Protein AF-A0A7C6F376-F1 (afdb_monomer_lite)

Foldseek 3Di:
DDAPDVQWDWDDDPNATAWIARQDQDDDPPDDPLLTAHGAIPQGAFPVGFRWADACDVVQNNDGAKDFWFQFKFDPNDTAGDSSNGQKYKHWDDWDDFDQDPFWTKTWTWIFIDRPPDGFKIKIWIWTWTDDDPQKIKIKIKIKIFTPAKMKGWHDPPPLQGFGTIKGFTDDFPDKWKQFPVGTDPAWDGWDFGQKMKIWGHRPNWTKIKMKGWDPPAPPPRTGWGDDSVGMIGRRVVGHDMDIHHGPDIHITIMMMMIGTD

Structure (mmCIF, N/CA/C/O backbone):
data_AF-A0A7C6F376-F1
#
_entry.id   AF-A0A7C6F376-F1
#
loop_
_atom_site.group_PDB
_atom_site.id
_atom_site.type_symbol
_atom_site.label_atom_id
_atom_site.label_alt_id
_atom_site.label_comp_id
_atom_site.label_asym_id
_atom_site.label_entity_id
_atom_site.label_seq_id
_atom_site.pdbx_PDB_ins_code
_atom_site.Cartn_x
_atom_site.Cartn_y
_atom_site.Cartn_z
_atom_site.occupancy
_atom_site.B_iso_or_equiv
_atom_site.auth_seq_id
_atom_site.auth_comp_id
_atom_site.auth_asym_id
_atom_site.auth_atom_id
_atom_site.pdbx_PDB_model_num
ATOM 1 N N . PHE A 1 1 ? -12.111 0.450 -16.618 1.00 95.94 1 PHE A N 1
ATOM 2 C CA . PHE A 1 1 ? -12.252 -0.470 -15.476 1.00 95.94 1 PHE A CA 1
ATOM 3 C C . PHE A 1 1 ? -13.146 -1.625 -15.871 1.00 95.94 1 PHE A C 1
ATOM 5 O O . PHE A 1 1 ? -14.094 -1.398 -16.615 1.00 95.94 1 PHE A O 1
ATOM 12 N N . ARG A 1 2 ? -12.851 -2.833 -15.401 1.00 95.56 2 ARG A N 1
ATOM 13 C CA . ARG A 1 2 ? -13.657 -4.033 -15.635 1.00 95.56 2 ARG A CA 1
ATOM 14 C C . ARG A 1 2 ? -13.599 -4.914 -14.395 1.00 95.56 2 ARG A C 1
ATOM 16 O O . ARG A 1 2 ? -12.515 -5.115 -13.863 1.00 95.56 2 ARG A O 1
ATOM 23 N N . GLU A 1 3 ? -14.729 -5.461 -13.966 1.00 96.31 3 GLU A N 1
ATOM 24 C CA . GLU A 1 3 ? -14.706 -6.536 -12.973 1.00 96.31 3 GLU A CA 1
ATOM 25 C C . GLU A 1 3 ? -14.292 -7.847 -13.653 1.00 96.31 3 GLU A C 1
ATOM 27 O O . GLU A 1 3 ? -14.889 -8.257 -14.653 1.00 96.31 3 GLU A O 1
ATOM 32 N N . THR A 1 4 ? -13.211 -8.456 -13.169 1.00 94.88 4 THR A N 1
ATOM 33 C CA . THR A 1 4 ? -12.627 -9.682 -13.746 1.00 94.88 4 THR A CA 1
ATOM 34 C C . THR A 1 4 ? -13.012 -10.934 -12.968 1.00 94.88 4 THR A C 1
ATOM 36 O O . THR A 1 4 ? -13.035 -12.024 -13.535 1.00 94.88 4 THR A O 1
ATOM 39 N N . ALA A 1 5 ? -13.365 -10.764 -11.697 1.00 96.12 5 ALA A N 1
ATOM 40 C CA . ALA A 1 5 ? -13.893 -11.772 -10.790 1.00 96.12 5 ALA A CA 1
ATOM 41 C C . ALA A 1 5 ? -14.715 -11.069 -9.690 1.00 96.12 5 ALA A C 1
ATOM 43 O O . ALA A 1 5 ? -14.571 -9.851 -9.519 1.00 96.12 5 ALA A O 1
ATOM 44 N N . PRO A 1 6 ? -15.560 -11.793 -8.930 1.00 97.00 6 PRO A N 1
ATOM 45 C CA . PRO A 1 6 ? -16.265 -11.216 -7.789 1.00 97.00 6 PRO A CA 1
ATOM 46 C C . PRO A 1 6 ? -15.290 -10.529 -6.827 1.00 97.00 6 PRO A C 1
ATOM 48 O O . PRO A 1 6 ? -14.384 -11.167 -6.298 1.00 97.00 6 PRO A O 1
ATOM 51 N N . GLY A 1 7 ? -15.465 -9.224 -6.608 1.00 97.94 7 GLY A N 1
ATOM 52 C CA . GLY A 1 7 ? -14.590 -8.463 -5.715 1.00 97.94 7 GLY A CA 1
ATOM 53 C C . GLY A 1 7 ? -13.279 -7.958 -6.327 1.00 97.94 7 GLY A C 1
ATOM 54 O O . GLY A 1 7 ? -12.478 -7.379 -5.595 1.00 97.94 7 GLY A O 1
ATOM 55 N N . CYS A 1 8 ? -13.052 -8.127 -7.633 1.00 98.56 8 CYS A N 1
ATOM 56 C CA . CYS A 1 8 ? -11.820 -7.720 -8.314 1.00 98.56 8 CYS A CA 1
ATOM 57 C C . CYS A 1 8 ? -12.110 -6.701 -9.422 1.00 98.56 8 CYS A C 1
ATOM 59 O O . CYS A 1 8 ? -12.703 -7.045 -10.445 1.00 98.56 8 CYS A O 1
ATOM 61 N N . LEU A 1 9 ? -11.654 -5.456 -9.250 1.00 98.75 9 LEU A N 1
ATOM 62 C CA . LEU A 1 9 ? -11.782 -4.392 -10.249 1.00 98.75 9 LEU A CA 1
ATOM 63 C C . LEU A 1 9 ? -10.444 -4.145 -10.956 1.00 98.75 9 LEU A C 1
ATOM 65 O O . LEU A 1 9 ? -9.523 -3.569 -10.380 1.00 98.75 9 LEU A O 1
ATOM 69 N N . GLU A 1 10 ? -10.346 -4.526 -12.225 1.00 98.69 10 GLU A N 1
ATOM 70 C CA . GLU A 1 10 ? -9.159 -4.327 -13.056 1.00 98.69 10 GLU A CA 1
ATOM 71 C C . GLU A 1 10 ? -9.176 -2.970 -13.776 1.00 98.69 10 GLU A C 1
ATOM 73 O O . GLU A 1 10 ? -10.168 -2.567 -14.404 1.00 98.69 10 GLU A O 1
ATOM 78 N N . LEU A 1 11 ? -8.037 -2.277 -13.744 1.00 98.62 11 LEU A N 1
ATOM 79 C CA . LEU A 1 11 ? -7.714 -1.183 -14.655 1.00 98.62 11 LEU A CA 1
ATOM 80 C C . LEU A 1 11 ? -6.836 -1.707 -15.799 1.00 98.62 11 LEU A C 1
ATOM 82 O O . LEU A 1 11 ? -5.864 -2.423 -15.566 1.00 98.62 11 LEU A O 1
ATOM 86 N N . ARG A 1 12 ? -7.145 -1.292 -17.033 1.00 97.56 12 ARG A N 1
ATOM 87 C CA . ARG A 1 12 ? -6.366 -1.603 -18.238 1.00 97.56 12 ARG A CA 1
ATOM 88 C C . ARG A 1 12 ? -6.031 -0.329 -19.008 1.00 97.56 12 ARG A C 1
ATOM 90 O O . ARG A 1 12 ? -6.849 0.588 -19.061 1.00 97.56 12 ARG A O 1
ATOM 97 N N . GLU A 1 13 ? -4.876 -0.319 -19.659 1.00 96.31 13 GLU A N 1
ATOM 98 C CA . GLU A 1 13 ? -4.443 0.686 -20.631 1.00 96.31 13 GLU A CA 1
ATOM 99 C C . GLU A 1 13 ? -4.190 -0.015 -21.972 1.00 96.31 13 GLU A C 1
ATOM 101 O O . GLU A 1 13 ? -3.306 -0.864 -22.057 1.00 96.31 13 GLU A O 1
ATOM 106 N N . ARG A 1 14 ? -4.964 0.314 -23.019 1.00 91.44 14 ARG A N 1
ATOM 107 C CA . ARG A 1 14 ? -4.849 -0.303 -24.364 1.00 91.44 14 ARG A CA 1
ATOM 108 C C . ARG A 1 14 ? -4.764 -1.840 -24.304 1.00 91.44 14 ARG A C 1
ATOM 110 O O . ARG A 1 14 ? -3.826 -2.442 -24.816 1.00 91.44 14 ARG A O 1
ATOM 117 N N . ASP A 1 15 ? -5.711 -2.448 -23.588 1.00 91.06 15 ASP A N 1
ATOM 118 C CA . ASP A 1 15 ? -5.794 -3.892 -23.313 1.00 91.06 15 ASP A CA 1
ATOM 119 C C . ASP A 1 15 ? -4.656 -4.512 -22.484 1.00 91.06 15 ASP A C 1
ATOM 121 O O . ASP A 1 15 ? -4.673 -5.715 -22.211 1.00 91.06 15 ASP A O 1
ATOM 125 N N . ARG A 1 16 ? -3.706 -3.722 -21.982 1.00 95.62 16 ARG A N 1
ATOM 126 C CA . ARG A 1 16 ? -2.705 -4.198 -21.021 1.00 95.62 16 ARG A CA 1
ATOM 127 C C . ARG A 1 16 ? -3.189 -3.959 -19.593 1.00 95.62 16 ARG A C 1
ATOM 129 O O . ARG A 1 16 ? -3.666 -2.858 -19.309 1.00 95.62 16 ARG A O 1
ATOM 136 N N . PRO A 1 17 ? -3.088 -4.945 -18.690 1.00 97.62 17 PRO A N 1
ATOM 137 C CA . PRO A 1 17 ? -3.472 -4.750 -17.300 1.00 97.62 17 PRO A CA 1
ATOM 138 C C . PRO A 1 17 ? -2.535 -3.750 -16.601 1.00 97.62 17 PRO A C 1
ATOM 140 O O . PRO A 1 17 ? -1.354 -3.637 -16.931 1.00 97.62 17 PRO A O 1
ATOM 143 N N . VAL A 1 18 ? -3.089 -2.986 -15.659 1.00 98.56 18 VAL A N 1
ATOM 144 C CA . VAL A 1 18 ? -2.373 -1.969 -14.870 1.00 98.56 18 VAL A CA 1
ATOM 145 C C . VAL A 1 18 ? -2.301 -2.392 -13.411 1.00 98.56 18 VAL A C 1
A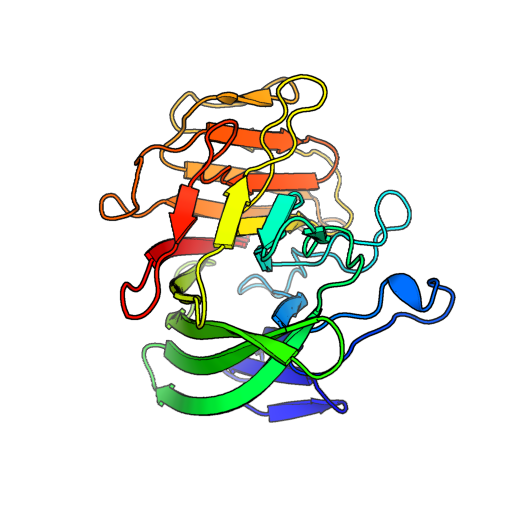TOM 147 O O . VAL A 1 18 ? -1.217 -2.544 -12.852 1.00 98.56 18 VAL A O 1
ATOM 150 N N . TYR A 1 19 ? -3.465 -2.612 -12.808 1.00 98.88 19 TYR A N 1
ATOM 151 C CA . TYR A 1 19 ? -3.626 -3.185 -11.480 1.00 98.88 19 TYR A CA 1
ATOM 152 C C . TYR A 1 19 ? -5.012 -3.816 -11.358 1.00 98.88 19 TYR A C 1
ATOM 154 O O . TYR A 1 19 ? -5.930 -3.476 -12.113 1.00 98.88 19 TYR A O 1
ATOM 162 N N . VAL A 1 20 ? -5.178 -4.665 -10.349 1.00 98.94 20 VAL A N 1
ATOM 163 C CA . VAL A 1 20 ? -6.483 -5.082 -9.826 1.00 98.94 20 VAL A CA 1
ATOM 164 C C . VAL A 1 20 ? -6.650 -4.523 -8.418 1.00 98.94 20 VAL A C 1
ATOM 166 O O . VAL A 1 20 ? -5.794 -4.740 -7.564 1.00 98.94 20 VAL A O 1
ATOM 169 N N . TYR A 1 21 ? -7.750 -3.807 -8.179 1.00 98.88 21 TYR A N 1
ATOM 170 C CA . TYR A 1 21 ? -8.196 -3.444 -6.837 1.00 98.88 21 TYR A CA 1
ATOM 171 C C . TYR A 1 21 ? -9.119 -4.532 -6.294 1.00 98.88 21 TYR A C 1
ATOM 173 O O . TYR A 1 21 ? -10.207 -4.765 -6.828 1.00 98.88 21 TYR A O 1
ATOM 181 N N . ASN A 1 22 ? -8.670 -5.198 -5.234 1.00 98.81 22 ASN A N 1
ATOM 182 C CA . ASN A 1 22 ? -9.418 -6.243 -4.551 1.00 98.81 22 ASN A CA 1
ATOM 183 C C . ASN A 1 22 ? -10.337 -5.608 -3.509 1.00 98.81 22 ASN A C 1
ATOM 185 O O . ASN A 1 22 ? -9.930 -5.348 -2.379 1.00 98.81 22 ASN A O 1
ATOM 189 N N . PHE A 1 23 ? -11.573 -5.319 -3.905 1.00 98.62 23 PHE A N 1
ATOM 190 C CA . PHE A 1 23 ? 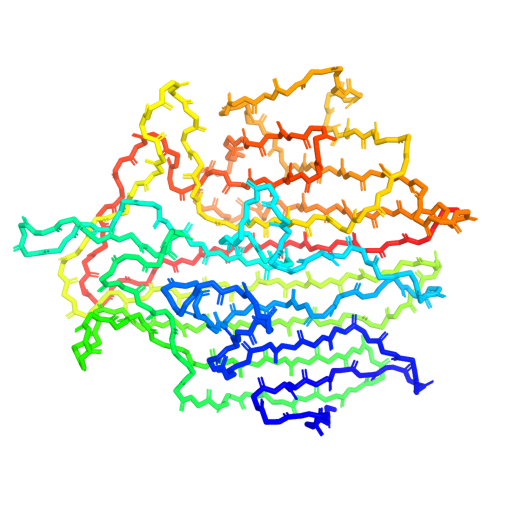-12.598 -4.738 -3.037 1.00 98.62 23 PHE A CA 1
ATOM 191 C C . PHE A 1 23 ? -13.437 -5.803 -2.316 1.00 98.62 23 PHE A C 1
ATOM 193 O O . PHE A 1 23 ? -14.048 -5.513 -1.291 1.00 98.62 23 PHE A O 1
ATOM 200 N N . GLY A 1 24 ? -13.465 -7.035 -2.829 1.00 98.19 24 GLY A N 1
ATOM 201 C CA . GLY A 1 24 ? -14.093 -8.169 -2.156 1.00 98.19 24 GLY A CA 1
ATOM 202 C C . GLY A 1 24 ? -13.235 -8.747 -1.033 1.00 98.19 24 GLY A C 1
ATOM 203 O O . GLY A 1 24 ? -12.051 -8.441 -0.901 1.00 98.19 24 GLY A O 1
ATOM 204 N N . MET A 1 25 ? -13.846 -9.618 -0.230 1.00 97.75 25 MET A N 1
ATOM 205 C CA . MET A 1 25 ? -13.159 -10.363 0.825 1.00 97.75 25 MET A CA 1
ATOM 206 C C . MET A 1 25 ? -12.408 -11.562 0.230 1.00 97.75 25 MET A C 1
ATOM 208 O O . MET A 1 25 ? -12.935 -12.675 0.140 1.00 97.75 25 MET A O 1
ATOM 212 N N . MET A 1 26 ? -11.167 -11.314 -0.176 1.00 98.31 26 MET A N 1
ATOM 213 C CA . MET A 1 26 ? -10.298 -12.260 -0.866 1.00 98.31 26 MET A CA 1
ATOM 214 C C . MET A 1 26 ? -9.703 -13.285 0.089 1.00 98.31 26 MET A C 1
ATOM 216 O O . MET A 1 26 ? -9.258 -12.940 1.185 1.00 98.31 26 MET A O 1
ATOM 220 N N . LEU A 1 27 ? -9.645 -14.537 -0.362 1.00 97.94 27 LEU A N 1
ATOM 221 C CA . LEU A 1 27 ? -8.905 -15.617 0.278 1.00 97.94 27 LEU A CA 1
ATOM 222 C C . LEU A 1 27 ? -8.351 -16.544 -0.802 1.00 97.94 27 LEU A C 1
ATOM 224 O O . LEU A 1 27 ? -9.091 -16.974 -1.686 1.00 97.94 27 LEU A O 1
ATOM 228 N N . LYS A 1 28 ? -7.057 -16.854 -0.723 1.00 96.69 28 LYS A N 1
ATOM 229 C CA . LYS A 1 28 ? -6.422 -17.853 -1.583 1.00 96.69 28 LYS A CA 1
ATOM 230 C C . LYS A 1 28 ? -6.740 -19.258 -1.073 1.00 96.69 28 LYS A C 1
ATOM 232 O O . LYS A 1 28 ? -6.707 -19.505 0.130 1.00 96.69 28 LYS A O 1
ATOM 237 N N . GLU A 1 29 ? -7.015 -20.181 -1.988 1.00 96.31 29 GLU A N 1
ATOM 238 C CA . GLU A 1 29 ? -7.216 -21.592 -1.654 1.00 96.31 29 GLU A CA 1
ATOM 239 C C . GLU A 1 29 ? -6.035 -22.145 -0.832 1.00 96.31 29 GLU A C 1
ATOM 241 O O . GLU A 1 29 ? -4.871 -21.852 -1.115 1.00 96.31 29 GLU A O 1
ATOM 246 N N . GLY A 1 30 ? -6.341 -22.911 0.218 1.00 96.19 30 GLY A N 1
ATOM 247 C CA . GLY A 1 30 ? -5.348 -23.478 1.138 1.00 96.19 30 GLY A CA 1
ATOM 248 C C . GLY A 1 30 ? -4.815 -22.513 2.205 1.00 96.19 30 GLY A C 1
ATOM 249 O O . GLY A 1 30 ? -4.103 -22.951 3.108 1.00 96.19 30 GLY A O 1
ATOM 250 N N . VAL A 1 31 ? -5.165 -21.225 2.156 1.00 97.25 31 VAL A N 1
ATOM 251 C CA . VAL A 1 31 ? -4.825 -20.266 3.215 1.00 97.25 31 VAL A CA 1
ATOM 252 C C . VAL A 1 31 ? -5.907 -20.280 4.306 1.00 97.25 31 VAL A C 1
ATOM 254 O O . VAL A 1 31 ? -7.092 -20.327 3.974 1.00 97.25 31 VAL A O 1
ATOM 257 N N . PRO A 1 32 ? -5.537 -20.204 5.602 1.00 96.38 32 PRO A N 1
ATOM 258 C CA . PRO A 1 32 ? -6.502 -20.101 6.696 1.00 96.38 32 PRO A CA 1
ATOM 259 C C . PRO A 1 32 ? -7.500 -18.940 6.538 1.00 96.38 32 PRO A C 1
ATOM 261 O O . PRO A 1 32 ? -7.133 -17.838 6.132 1.00 96.38 32 PRO A O 1
ATOM 264 N N . GLU A 1 33 ? -8.760 -19.184 6.910 1.00 96.75 33 GLU A N 1
ATOM 265 C CA . GLU A 1 33 ? -9.883 -18.237 6.774 1.00 96.75 33 GLU A CA 1
ATOM 266 C C . GLU A 1 33 ? -9.637 -16.896 7.485 1.00 96.75 33 GLU A C 1
ATOM 268 O O . GLU A 1 33 ? -10.044 -15.843 6.997 1.00 96.75 33 GLU A O 1
ATOM 273 N N . ASP A 1 34 ? -8.893 -16.910 8.592 1.00 95.75 34 ASP A N 1
ATOM 274 C CA . ASP A 1 34 ? -8.524 -15.712 9.355 1.00 95.75 34 ASP A CA 1
ATOM 275 C C . ASP A 1 34 ? -7.578 -14.761 8.588 1.00 95.75 34 ASP A C 1
ATOM 277 O O . ASP A 1 34 ? -7.253 -13.675 9.067 1.00 95.75 34 ASP A O 1
ATOM 281 N N . ARG A 1 35 ? -7.130 -15.140 7.383 1.00 97.56 35 ARG A N 1
ATOM 282 C CA . ARG A 1 35 ? -6.345 -14.291 6.476 1.00 97.56 35 ARG A CA 1
ATOM 283 C C . ARG A 1 35 ? -7.194 -13.565 5.433 1.00 97.56 35 ARG A C 1
ATOM 285 O O . ARG A 1 35 ? -6.616 -12.808 4.641 1.00 97.56 35 ARG A O 1
ATOM 292 N N . ARG A 1 36 ? -8.511 -13.794 5.397 1.00 98.06 36 ARG A N 1
ATOM 293 C CA . ARG A 1 36 ? -9.424 -13.187 4.421 1.00 98.06 36 ARG A CA 1
ATOM 294 C C . ARG A 1 36 ? -9.476 -11.665 4.583 1.00 98.06 36 ARG A C 1
ATOM 296 O O . ARG A 1 36 ? -9.658 -11.162 5.686 1.00 98.06 36 ARG A O 1
ATOM 303 N N . ARG A 1 37 ? -9.341 -10.911 3.487 1.00 98.06 37 ARG A N 1
ATOM 304 C CA . ARG A 1 37 ? -9.243 -9.433 3.525 1.00 98.06 37 ARG A CA 1
ATOM 305 C C . ARG A 1 37 ?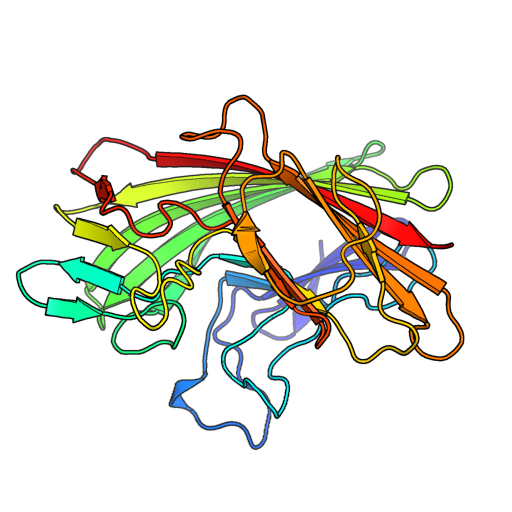 -9.658 -8.755 2.225 1.00 98.06 37 ARG A C 1
ATOM 307 O O . ARG A 1 37 ? -9.677 -9.397 1.182 1.00 98.06 37 ARG A O 1
ATOM 314 N N . SER A 1 38 ? -9.898 -7.449 2.280 1.00 98.25 38 SER A N 1
ATOM 315 C CA . SER A 1 38 ? -10.117 -6.588 1.110 1.00 98.25 38 SER A CA 1
ATOM 316 C C . SER A 1 38 ? -9.189 -5.371 1.141 1.00 98.25 38 SER A C 1
ATOM 318 O O . SER A 1 38 ? -8.383 -5.229 2.055 1.00 98.25 38 SER A O 1
ATOM 320 N N . GLY A 1 39 ? -9.338 -4.472 0.167 1.00 98.44 39 GLY A N 1
ATOM 321 C CA . GLY A 1 39 ? -8.842 -3.097 0.220 1.00 98.44 39 GLY A CA 1
ATOM 322 C C . GLY A 1 39 ? -7.388 -2.893 -0.203 1.00 98.44 39 GLY A C 1
ATOM 323 O O . GLY A 1 39 ? -6.707 -2.030 0.338 1.00 98.44 39 GLY A O 1
ATOM 324 N N . TYR A 1 40 ? -6.902 -3.657 -1.183 1.00 98.88 40 TYR A N 1
ATOM 325 C CA . TYR A 1 40 ? -5.507 -3.608 -1.638 1.00 98.88 40 TYR A CA 1
ATOM 326 C C . TYR A 1 40 ? -5.384 -3.774 -3.157 1.00 98.88 40 TYR A C 1
ATOM 328 O O . TYR A 1 40 ? -6.303 -4.273 -3.814 1.00 98.88 40 TYR A O 1
ATOM 336 N N . LEU A 1 41 ? -4.235 -3.386 -3.721 1.00 98.94 41 LEU A N 1
ATOM 337 C CA . LEU A 1 41 ? -3.907 -3.672 -5.119 1.00 98.94 41 LEU A CA 1
ATOM 338 C C . LEU A 1 41 ? -3.075 -4.944 -5.248 1.00 98.94 41 LEU A C 1
ATOM 340 O O . LEU A 1 41 ? -1.952 -5.005 -4.749 1.00 98.94 41 LEU A O 1
ATOM 344 N N . HIS A 1 42 ? -3.594 -5.931 -5.968 1.00 98.81 42 HIS A N 1
ATOM 345 C CA . HIS A 1 42 ? -2.830 -7.072 -6.463 1.00 98.81 42 HIS A CA 1
ATOM 346 C C . HIS A 1 42 ? -3.649 -7.846 -7.505 1.00 98.81 42 HIS A C 1
ATOM 348 O O . HIS A 1 42 ? -4.827 -8.102 -7.266 1.00 98.81 42 HIS A O 1
ATOM 354 N N . PRO A 1 43 ? -3.037 -8.316 -8.598 1.00 98.81 43 PRO A N 1
ATOM 355 C CA . PRO A 1 43 ? -1.697 -7.972 -9.087 1.00 98.81 43 PRO A CA 1
ATOM 356 C C . PRO A 1 43 ? -1.553 -6.495 -9.502 1.00 98.81 43 PRO A C 1
ATOM 358 O O . PRO A 1 43 ? -2.534 -5.793 -9.751 1.00 98.81 43 PRO A O 1
ATOM 361 N N . VAL A 1 44 ? -0.304 -6.023 -9.550 1.00 98.94 44 VAL A N 1
ATOM 362 C CA . VAL A 1 44 ? 0.109 -4.728 -10.123 1.00 98.94 44 VAL A CA 1
ATOM 363 C C . VAL A 1 44 ? 1.175 -5.003 -11.176 1.00 98.94 44 VAL A C 1
ATOM 365 O O . VAL A 1 44 ? 2.107 -5.766 -10.912 1.00 98.94 44 VAL A O 1
ATOM 368 N N . TRP A 1 45 ? 1.039 -4.389 -12.351 1.00 98.81 45 TRP A N 1
ATOM 369 C CA . TRP A 1 45 ? 1.925 -4.628 -13.485 1.00 98.81 45 TRP A CA 1
ATOM 370 C C . TRP A 1 45 ? 2.764 -3.405 -13.849 1.00 98.81 45 TRP A C 1
ATOM 372 O O . TRP A 1 45 ? 2.259 -2.278 -13.890 1.00 98.81 45 TRP A O 1
ATOM 382 N N . THR A 1 46 ? 4.019 -3.650 -14.222 1.00 98.69 46 THR A N 1
ATOM 383 C CA . THR A 1 46 ? 4.828 -2.687 -14.983 1.00 98.69 46 THR A CA 1
ATOM 384 C C . THR A 1 46 ? 4.236 -2.466 -16.386 1.00 98.69 46 THR A C 1
ATOM 386 O O . THR A 1 46 ? 3.444 -3.290 -16.862 1.00 98.69 46 THR A O 1
ATOM 389 N N . PRO A 1 47 ? 4.600 -1.389 -17.107 1.00 97.88 47 PRO A N 1
ATOM 390 C CA . PRO A 1 47 ? 4.152 -1.168 -18.491 1.00 97.88 47 PRO A CA 1
ATOM 391 C C . PRO A 1 47 ? 4.493 -2.300 -19.477 1.00 97.88 47 PRO A C 1
ATOM 393 O O . PRO A 1 47 ? 3.739 -2.550 -20.427 1.00 97.88 47 PRO A O 1
ATOM 396 N N . GLY A 1 48 ? 5.603 -2.999 -19.247 1.00 97.19 48 GLY A N 1
ATOM 397 C CA . GLY A 1 48 ? 6.029 -4.189 -19.975 1.00 97.19 48 GLY A CA 1
ATOM 398 C C . GLY A 1 48 ? 5.266 -5.449 -19.574 1.00 97.19 48 GLY A C 1
ATOM 399 O O . GLY A 1 48 ? 5.347 -6.456 -20.274 1.00 97.19 48 GLY A O 1
ATOM 400 N N . GLY A 1 49 ? 4.486 -5.423 -18.493 1.00 97.75 49 GLY A N 1
ATOM 401 C CA . GLY A 1 49 ? 3.639 -6.534 -18.059 1.00 97.75 49 GLY A CA 1
ATOM 402 C C . GLY A 1 49 ? 4.324 -7.509 -17.102 1.00 97.75 49 GLY A C 1
ATOM 403 O O . GLY A 1 49 ? 3.989 -8.693 -17.110 1.00 97.75 49 GLY A O 1
ATOM 404 N N . VAL A 1 50 ? 5.303 -7.061 -16.315 1.00 98.44 50 VAL A N 1
ATOM 405 C CA . VAL A 1 50 ? 5.825 -7.817 -15.165 1.00 98.44 50 VAL A CA 1
ATOM 406 C C . VAL A 1 50 ? 4.869 -7.632 -13.990 1.00 98.44 50 VAL A C 1
ATOM 408 O O . VAL A 1 50 ? 4.557 -6.497 -13.642 1.00 98.44 50 VAL A O 1
ATOM 411 N N . VAL A 1 51 ? 4.410 -8.722 -13.365 1.00 98.62 51 VAL A N 1
ATOM 412 C CA . VAL A 1 51 ? 3.677 -8.648 -12.090 1.00 98.62 51 VAL A CA 1
ATOM 413 C C . VAL A 1 51 ? 4.683 -8.372 -10.975 1.00 98.62 51 VAL A C 1
ATOM 415 O O . VAL A 1 51 ? 5.526 -9.218 -10.690 1.00 98.62 51 VAL A O 1
ATOM 418 N N . ILE A 1 52 ? 4.605 -7.193 -10.355 1.00 98.56 52 ILE A N 1
ATOM 419 C CA . ILE A 1 52 ? 5.599 -6.748 -9.365 1.00 98.56 52 ILE A CA 1
ATOM 420 C C . ILE A 1 52 ? 5.219 -7.122 -7.925 1.00 98.56 52 ILE A C 1
ATOM 422 O O . ILE A 1 52 ? 6.084 -7.224 -7.056 1.00 98.56 52 ILE A O 1
ATOM 426 N N . THR A 1 53 ? 3.932 -7.350 -7.656 1.00 98.88 53 THR A N 1
ATOM 427 C CA . THR A 1 53 ? 3.404 -7.613 -6.310 1.00 98.88 53 THR A CA 1
ATOM 428 C C . THR A 1 53 ? 3.023 -9.070 -6.081 1.00 98.88 53 THR A C 1
ATOM 430 O O . THR A 1 53 ? 2.651 -9.766 -7.019 1.00 98.88 53 THR A O 1
ATOM 433 N N . ASP A 1 54 ? 3.042 -9.502 -4.819 1.00 98.50 54 ASP A N 1
ATOM 434 C CA . ASP A 1 54 ? 2.562 -10.824 -4.386 1.00 98.50 54 ASP A CA 1
ATOM 435 C C . ASP A 1 54 ? 1.319 -10.718 -3.499 1.00 98.50 54 ASP A C 1
ATOM 437 O O . ASP A 1 54 ? 1.042 -9.662 -2.922 1.00 98.50 54 ASP A O 1
ATOM 441 N N . ASP A 1 55 ? 0.611 -11.831 -3.332 1.00 98.25 55 ASP A N 1
ATOM 442 C CA . ASP A 1 55 ? -0.503 -11.948 -2.398 1.00 98.25 55 ASP A CA 1
ATOM 443 C C . ASP A 1 55 ? -0.537 -13.324 -1.734 1.00 98.25 55 ASP A C 1
ATOM 445 O O . ASP A 1 55 ? -0.361 -14.361 -2.377 1.00 98.25 55 ASP A O 1
ATOM 449 N N . PHE A 1 56 ? -0.770 -13.320 -0.420 1.00 97.88 56 PHE A N 1
ATOM 450 C CA . PHE A 1 56 ? -0.691 -14.511 0.429 1.00 97.88 56 PHE A CA 1
ATOM 451 C C . PHE A 1 56 ? 0.633 -15.282 0.277 1.00 97.88 56 PHE A C 1
ATOM 453 O O . PHE A 1 56 ? 0.616 -16.491 0.008 1.00 97.88 56 PHE A O 1
ATOM 460 N N . PRO A 1 57 ? 1.791 -14.620 0.441 1.00 97.00 57 PRO A N 1
ATOM 461 C CA . PRO A 1 57 ? 3.056 -15.316 0.326 1.00 97.00 57 PRO A CA 1
ATOM 462 C C . PRO A 1 57 ? 3.209 -16.325 1.486 1.00 97.00 57 PRO A C 1
ATOM 464 O O . PRO A 1 57 ? 2.818 -16.002 2.613 1.00 97.00 57 PRO A O 1
ATOM 467 N N . PRO A 1 58 ? 3.760 -17.535 1.258 1.00 93.38 58 PRO A N 1
ATOM 468 C CA . PRO A 1 58 ? 3.783 -18.605 2.265 1.00 93.38 58 PRO A CA 1
ATOM 469 C C . PRO A 1 58 ? 4.497 -18.252 3.577 1.00 93.38 58 PRO A C 1
ATOM 471 O O . PRO A 1 58 ? 4.150 -18.774 4.631 1.00 93.38 58 PRO A O 1
ATOM 474 N N . ASP A 1 59 ? 5.486 -17.359 3.526 1.00 93.75 59 ASP A N 1
ATOM 475 C CA . ASP A 1 59 ? 6.228 -16.880 4.696 1.00 93.75 59 ASP A CA 1
ATOM 476 C C . ASP A 1 59 ? 5.414 -15.900 5.555 1.00 93.75 59 ASP A C 1
ATOM 478 O O . ASP A 1 59 ? 5.623 -15.811 6.762 1.00 93.75 59 ASP A O 1
ATOM 482 N N . HIS A 1 60 ? 4.479 -15.166 4.944 1.00 94.75 60 HIS A N 1
ATOM 483 C CA . HIS A 1 60 ? 3.684 -14.129 5.599 1.00 94.75 60 HIS A CA 1
ATOM 484 C C . HIS A 1 60 ? 2.302 -14.019 4.943 1.00 94.75 60 HIS A C 1
ATOM 486 O O . HIS A 1 60 ? 2.021 -13.041 4.253 1.00 94.75 60 HIS A O 1
ATOM 492 N N . HIS A 1 61 ? 1.399 -14.981 5.177 1.00 96.62 61 HIS A N 1
ATOM 493 C CA . HIS A 1 61 ? 0.088 -15.014 4.505 1.00 96.62 61 HIS A CA 1
ATOM 494 C C . HIS A 1 61 ? -0.730 -13.728 4.632 1.00 96.62 61 HIS A C 1
ATOM 496 O O . HIS A 1 61 ? -1.590 -13.476 3.790 1.00 96.62 61 HIS A O 1
ATOM 502 N N . HIS A 1 62 ? -0.504 -12.933 5.680 1.00 95.88 62 HIS A N 1
ATOM 503 C CA . HIS A 1 62 ? -1.172 -11.654 5.846 1.00 95.88 62 HIS A CA 1
ATOM 504 C C . HIS A 1 62 ? -0.654 -10.595 4.862 1.00 95.88 62 HIS A C 1
ATOM 506 O O . HIS A 1 62 ? -1.443 -9.762 4.468 1.00 95.88 62 HIS A O 1
ATOM 512 N N . HIS A 1 63 ? 0.591 -10.618 4.383 1.00 97.56 63 HIS A N 1
ATOM 513 C CA . HIS A 1 63 ? 1.060 -9.655 3.378 1.00 97.56 63 HIS A CA 1
ATOM 514 C C . HIS A 1 63 ? 0.294 -9.767 2.048 1.00 97.56 63 HIS A C 1
ATOM 516 O O . HIS A 1 63 ? -0.061 -10.857 1.601 1.00 97.56 63 HIS A O 1
ATOM 522 N N . ARG A 1 64 ? 0.064 -8.612 1.414 1.00 98.00 64 ARG A N 1
ATOM 523 C CA . ARG A 1 64 ? -0.680 -8.440 0.156 1.00 98.00 64 ARG A CA 1
ATOM 524 C C . ARG A 1 64 ? -0.084 -7.290 -0.650 1.00 98.00 64 ARG A C 1
ATOM 526 O O . ARG A 1 64 ? 0.545 -6.445 -0.038 1.00 98.00 64 ARG A O 1
ATOM 533 N N . GLY A 1 65 ? -0.287 -7.246 -1.965 1.00 98.75 65 GLY A N 1
ATOM 534 C CA . GLY A 1 65 ? 0.451 -6.392 -2.908 1.00 98.75 65 GLY A CA 1
ATOM 535 C C . GLY A 1 65 ? 0.767 -4.959 -2.469 1.00 98.75 65 GLY A C 1
ATOM 536 O O . GLY A 1 65 ? 1.780 -4.754 -1.817 1.00 98.75 65 GLY A O 1
ATOM 537 N N . ILE A 1 66 ? -0.028 -3.960 -2.862 1.00 98.94 66 ILE A N 1
ATOM 538 C CA . ILE A 1 66 ? 0.065 -2.594 -2.307 1.00 98.94 66 ILE A CA 1
ATOM 539 C C . ILE A 1 66 ? -1.097 -2.414 -1.334 1.00 98.94 66 ILE A C 1
ATOM 541 O O . ILE A 1 66 ? -2.256 -2.510 -1.742 1.00 98.94 66 ILE A O 1
ATOM 545 N N . PHE A 1 67 ? -0.795 -2.179 -0.061 1.00 98.88 67 PHE A N 1
ATOM 546 C CA . PHE A 1 67 ? -1.780 -2.146 1.021 1.00 98.88 67 PHE A CA 1
ATOM 547 C C . PHE A 1 67 ? -1.402 -1.140 2.102 1.00 98.88 67 PHE A C 1
ATOM 549 O O . PHE A 1 67 ? -0.282 -0.641 2.143 1.00 98.88 67 PHE A O 1
ATOM 556 N N . TRP A 1 68 ? -2.326 -0.869 3.015 1.00 98.81 68 TRP A N 1
ATOM 557 C CA . TRP A 1 68 ? -2.059 -0.091 4.217 1.00 98.81 68 TRP A CA 1
ATOM 558 C C . TRP A 1 68 ? -2.816 -0.703 5.390 1.00 98.81 68 TRP A C 1
ATOM 560 O O . TRP A 1 68 ? -3.991 -1.041 5.276 1.00 98.81 68 TRP A O 1
ATOM 570 N N . ALA A 1 69 ? -2.124 -0.908 6.504 1.00 98.38 69 ALA A N 1
ATOM 571 C CA . ALA A 1 69 ? -2.707 -1.517 7.693 1.00 98.38 69 ALA A CA 1
ATOM 572 C C . ALA A 1 69 ? -1.869 -1.199 8.932 1.00 98.38 69 ALA A C 1
ATOM 574 O O . ALA A 1 69 ? -0.689 -0.871 8.817 1.00 98.38 69 ALA A O 1
ATOM 575 N N . TRP A 1 70 ? -2.462 -1.340 10.117 1.00 98.50 70 TRP A N 1
ATOM 576 C CA . TRP A 1 70 ? -1.798 -1.084 11.395 1.00 98.50 70 TRP A CA 1
ATOM 577 C C . TRP A 1 70 ? -1.906 -2.303 12.313 1.00 98.50 70 TRP A C 1
ATOM 579 O O . TRP A 1 70 ? -3.007 -2.848 12.438 1.00 98.50 70 TRP A O 1
ATOM 589 N N . PRO A 1 71 ? -0.796 -2.728 12.948 1.00 97.62 71 PRO A N 1
ATOM 590 C CA . PRO A 1 71 ? -0.799 -3.855 13.876 1.00 97.62 71 PRO A CA 1
ATOM 591 C C . PRO A 1 71 ? -1.415 -3.513 15.233 1.00 97.62 71 PRO A C 1
ATOM 593 O O . PRO A 1 71 ? -1.800 -4.405 15.979 1.00 97.62 71 PRO A O 1
ATOM 596 N N . GLN A 1 72 ? -1.484 -2.226 15.579 1.00 98.06 72 GLN A N 1
ATOM 597 C CA . GLN A 1 72 ? -2.031 -1.757 16.843 1.00 98.06 72 GLN A CA 1
ATOM 598 C C . GLN A 1 72 ? -3.098 -0.701 16.560 1.00 98.06 72 GLN A C 1
ATOM 600 O O . GLN A 1 72 ? -2.787 0.448 16.245 1.00 98.06 72 GLN A O 1
ATOM 605 N N . VAL A 1 73 ? -4.362 -1.110 16.668 1.00 98.50 73 VAL A N 1
ATOM 606 C CA . VAL A 1 73 ? -5.528 -0.226 16.592 1.00 98.50 73 VAL A CA 1
ATOM 607 C C . VAL A 1 73 ? -6.272 -0.311 17.916 1.00 98.50 73 VAL A C 1
ATOM 609 O O . VAL A 1 73 ? -6.976 -1.286 18.178 1.00 98.50 73 VAL A O 1
ATOM 612 N N . LYS A 1 74 ? -6.094 0.691 18.779 1.00 98.31 74 LYS A N 1
ATOM 613 C CA . LYS A 1 74 ? -6.731 0.712 20.099 1.00 98.31 74 LYS A CA 1
ATOM 614 C C . LYS A 1 74 ? -8.028 1.497 20.060 1.00 98.31 74 LYS A C 1
ATOM 616 O O . LYS A 1 74 ? -8.039 2.650 19.645 1.00 98.31 74 LYS A O 1
ATOM 621 N N . VAL A 1 75 ? -9.110 0.894 20.534 1.00 97.56 75 VAL A N 1
ATOM 622 C CA . VAL A 1 75 ? -10.434 1.519 20.598 1.00 97.56 75 VAL A CA 1
ATOM 623 C C . VAL A 1 75 ? -11.189 0.983 21.807 1.00 97.56 75 VAL A C 1
ATOM 625 O O . VAL A 1 75 ? -11.182 -0.218 22.061 1.00 97.56 75 VAL A O 1
ATOM 628 N N . ALA A 1 76 ? -11.814 1.868 22.588 1.00 93.75 76 ALA A N 1
ATOM 629 C CA . ALA A 1 76 ? -12.624 1.497 23.756 1.00 93.75 76 ALA A CA 1
ATOM 630 C C . ALA A 1 76 ? -11.957 0.464 24.707 1.00 93.75 76 ALA A C 1
ATOM 632 O O . ALA A 1 76 ? -12.612 -0.445 25.210 1.00 93.75 76 ALA A O 1
ATOM 633 N N . GLY A 1 77 ? -10.642 0.585 24.935 1.00 93.00 77 GLY A N 1
ATOM 634 C CA . GLY A 1 77 ? -9.872 -0.312 25.812 1.00 93.00 77 GLY A CA 1
ATOM 635 C C . GLY A 1 77 ? -9.485 -1.669 25.203 1.00 93.00 77 GLY A C 1
ATOM 636 O O . GLY A 1 77 ? -8.860 -2.475 25.887 1.00 93.00 77 GLY A O 1
ATOM 637 N N . GLN A 1 78 ? -9.820 -1.925 23.937 1.00 96.62 78 GLN A N 1
ATOM 638 C CA . GLN A 1 78 ? -9.412 -3.113 23.184 1.00 96.62 78 GLN A CA 1
ATOM 639 C C . GLN A 1 78 ? -8.292 -2.768 22.203 1.00 96.62 78 GLN A C 1
ATOM 641 O O . GLN A 1 78 ? -8.280 -1.673 21.644 1.00 96.62 78 GLN A O 1
ATOM 646 N N . THR A 1 79 ? -7.391 -3.719 21.953 1.00 97.75 79 THR A N 1
ATOM 647 C CA . THR A 1 79 ? -6.410 -3.642 20.863 1.00 97.75 79 THR A CA 1
ATOM 648 C C . THR A 1 79 ? -6.827 -4.610 19.768 1.00 97.75 79 THR A C 1
ATOM 650 O O . THR A 1 79 ? -6.896 -5.816 19.997 1.00 97.75 79 THR A O 1
ATOM 653 N N . LEU A 1 80 ? -7.096 -4.074 18.585 1.00 98.31 80 LEU A N 1
ATOM 654 C CA . LEU A 1 80 ? -7.360 -4.827 17.368 1.00 98.31 80 LEU A CA 1
ATOM 655 C C . LEU A 1 80 ? -6.162 -4.712 16.420 1.00 98.31 80 LEU A C 1
ATOM 657 O O . LEU A 1 80 ? -5.329 -3.814 16.563 1.00 98.31 80 LEU A O 1
ATOM 661 N N . ASP A 1 81 ? -6.101 -5.594 15.428 1.00 98.19 81 ASP A N 1
ATOM 662 C CA . ASP A 1 81 ? -4.996 -5.647 14.475 1.00 98.19 81 ASP A CA 1
ATOM 663 C C . ASP A 1 81 ? -5.543 -5.718 13.043 1.00 98.19 81 ASP A C 1
ATOM 665 O O . ASP A 1 81 ? -6.083 -6.736 12.613 1.00 98.19 81 ASP A O 1
ATOM 669 N N . LEU A 1 82 ? -5.401 -4.633 12.278 1.00 98.31 82 LEU A N 1
ATOM 670 C CA . LEU A 1 82 ? -5.773 -4.627 10.861 1.00 98.31 82 LEU A CA 1
ATOM 671 C C . LEU A 1 82 ? -4.693 -5.288 9.988 1.00 98.31 82 LEU A C 1
ATOM 673 O O . LEU A 1 82 ? -4.983 -5.829 8.921 1.00 98.31 82 LEU A O 1
ATOM 677 N N . TRP A 1 83 ? -3.437 -5.254 10.429 1.00 98.12 83 TRP A N 1
ATOM 678 C CA . TRP A 1 83 ? -2.291 -5.816 9.720 1.00 98.12 83 TRP A CA 1
ATOM 679 C C . TRP A 1 83 ? -2.368 -7.340 9.626 1.00 98.12 83 TRP A C 1
ATOM 681 O O . TRP A 1 83 ? -2.310 -7.903 8.525 1.00 98.12 83 TRP A O 1
ATOM 691 N N . ALA A 1 84 ? -2.530 -7.994 10.770 1.00 97.12 84 ALA A N 1
ATOM 692 C CA . ALA A 1 84 ? -2.718 -9.424 10.932 1.00 97.12 84 ALA A CA 1
ATOM 693 C C . ALA A 1 84 ? -4.200 -9.818 11.009 1.00 97.12 84 ALA A C 1
ATOM 695 O O . ALA A 1 84 ? -4.494 -10.977 11.291 1.00 97.12 84 ALA A O 1
ATOM 696 N N . ILE A 1 85 ? -5.132 -8.915 10.685 1.00 97.75 85 ILE A N 1
ATOM 697 C CA . ILE A 1 85 ? -6.560 -9.225 10.483 1.00 97.75 85 ILE A CA 1
ATOM 698 C C . ILE A 1 85 ? -7.146 -9.923 11.727 1.00 97.75 85 ILE A C 1
ATOM 700 O O . ILE A 1 85 ? -7.787 -10.968 11.660 1.00 97.75 85 ILE A O 1
ATOM 704 N N . HIS A 1 86 ? -6.858 -9.377 12.905 1.00 97.44 86 HIS A N 1
ATOM 705 C CA . HIS A 1 86 ? -7.357 -9.874 14.177 1.00 97.44 86 HIS A CA 1
ATOM 706 C C . HIS A 1 86 ? -8.391 -8.901 14.739 1.00 97.44 86 HIS A C 1
ATOM 708 O O . HIS A 1 86 ? -8.071 -7.796 15.179 1.00 97.44 86 HIS A O 1
ATOM 714 N N . GLY A 1 87 ? -9.660 -9.308 14.686 1.00 97.19 87 GLY A N 1
ATOM 715 C CA . GLY A 1 87 ? -10.783 -8.528 15.213 1.00 97.19 87 GLY A CA 1
ATOM 716 C C . GLY A 1 87 ? -11.137 -7.266 14.415 1.00 97.19 87 GLY A C 1
ATOM 717 O O . GLY A 1 87 ? -12.134 -6.626 14.737 1.00 97.19 87 GLY A O 1
ATOM 718 N N . LEU A 1 88 ? -10.385 -6.926 13.362 1.00 98.25 88 LEU A N 1
ATOM 719 C CA . LEU A 1 88 ? -10.591 -5.732 12.543 1.00 98.25 88 LEU A CA 1
ATOM 720 C C . LEU A 1 88 ? -10.397 -6.041 11.058 1.00 98.25 88 LEU A C 1
ATOM 722 O O . LEU A 1 88 ? -9.397 -6.636 10.663 1.00 98.25 88 LEU A O 1
ATOM 726 N N . HIS A 1 89 ? -11.359 -5.622 10.237 1.00 98.50 89 HIS A N 1
ATOM 727 C CA . HIS A 1 89 ? -11.356 -5.870 8.797 1.00 98.50 89 HIS A CA 1
ATOM 728 C C . HIS A 1 89 ? -11.625 -4.584 8.030 1.00 98.50 89 HIS A C 1
ATOM 730 O O . HIS A 1 89 ? -12.580 -3.868 8.324 1.00 98.50 89 HIS A O 1
ATOM 736 N N . GLN A 1 90 ? -10.835 -4.332 6.995 1.00 98.25 90 GLN A N 1
ATOM 737 C CA . GLN A 1 90 ? -11.208 -3.393 5.947 1.00 98.25 90 GLN A CA 1
ATOM 738 C C . GLN A 1 90 ? -12.322 -4.034 5.109 1.00 98.25 90 GLN A C 1
ATOM 740 O O . GLN A 1 90 ? -12.248 -5.226 4.809 1.00 98.25 90 GLN A O 1
ATOM 745 N N . ARG A 1 91 ? -13.366 -3.275 4.768 1.00 98.62 91 ARG A N 1
ATOM 746 C CA . ARG A 1 91 ? -14.465 -3.723 3.900 1.00 98.62 91 ARG A CA 1
ATOM 747 C C . ARG A 1 91 ? -14.848 -2.617 2.926 1.00 98.62 91 ARG A C 1
ATOM 749 O O . ARG A 1 91 ? -14.931 -1.452 3.320 1.00 98.62 91 ARG A O 1
ATOM 756 N N . PHE A 1 92 ? -15.122 -2.995 1.683 1.00 98.62 92 PHE A N 1
ATOM 757 C CA . PHE A 1 92 ? -15.671 -2.098 0.672 1.00 98.62 92 PHE A CA 1
ATOM 758 C C . PHE A 1 92 ? -17.069 -1.606 1.056 1.00 98.62 92 PHE A C 1
ATOM 760 O O . PHE A 1 92 ? -17.916 -2.399 1.465 1.00 98.62 92 PHE A O 1
ATOM 767 N N . VAL A 1 93 ? -17.307 -0.300 0.910 1.00 98.69 93 VAL A N 1
ATOM 768 C CA . VAL A 1 93 ? -18.616 0.324 1.151 1.00 98.69 93 VAL A CA 1
ATOM 769 C C . VAL A 1 93 ? -19.255 0.712 -0.176 1.00 98.69 93 VAL A C 1
ATOM 771 O O . VAL A 1 93 ? -20.349 0.249 -0.491 1.00 98.69 93 VAL A O 1
ATOM 774 N N . ARG A 1 94 ? -18.590 1.566 -0.963 1.00 98.44 94 ARG A N 1
ATOM 775 C CA . ARG A 1 94 ? -19.104 2.017 -2.264 1.00 98.44 94 ARG A CA 1
ATOM 776 C C . ARG A 1 94 ? -18.022 2.630 -3.143 1.00 98.44 94 ARG A C 1
ATOM 778 O O . ARG A 1 94 ? -16.973 3.071 -2.679 1.00 98.44 94 ARG A O 1
ATOM 785 N N . TRP A 1 95 ? -18.334 2.731 -4.430 1.00 98.38 95 TRP A N 1
ATOM 786 C CA . TRP A 1 95 ? -17.529 3.475 -5.391 1.00 98.38 95 TRP A CA 1
ATOM 787 C C . TRP A 1 95 ? -17.786 4.983 -5.281 1.00 98.38 95 TRP A C 1
ATOM 789 O O . TRP A 1 95 ? -18.933 5.417 -5.147 1.00 98.38 95 TRP A O 1
ATOM 799 N N . GLY A 1 96 ? -16.716 5.769 -5.385 1.00 97.81 96 GLY A N 1
ATOM 800 C CA . GLY A 1 96 ? -16.768 7.183 -5.746 1.00 97.81 96 GLY A CA 1
ATOM 801 C C . GLY A 1 96 ? -16.608 7.345 -7.261 1.00 97.81 96 GLY A C 1
ATOM 802 O O . GLY A 1 96 ? -17.281 6.672 -8.049 1.00 97.81 96 GLY A O 1
ATOM 803 N N . ARG A 1 97 ? -15.691 8.220 -7.688 1.00 97.00 97 ARG A N 1
ATOM 804 C CA . ARG A 1 97 ? -15.309 8.368 -9.101 1.00 97.00 97 ARG A CA 1
ATOM 805 C C . ARG A 1 97 ? -14.641 7.118 -9.672 1.00 97.00 97 ARG A C 1
ATOM 807 O O . ARG A 1 97 ? -13.795 6.489 -9.043 1.00 97.00 97 ARG A O 1
ATOM 814 N N . ARG A 1 98 ? -14.993 6.804 -10.919 1.00 96.81 98 ARG A N 1
ATOM 815 C CA . ARG A 1 98 ? -14.359 5.771 -11.752 1.00 96.81 98 ARG A CA 1
ATOM 816 C C . ARG A 1 98 ? -14.214 6.318 -13.162 1.00 96.81 98 ARG A C 1
ATOM 818 O O . ARG A 1 98 ? -15.074 6.112 -14.013 1.00 96.81 98 ARG A O 1
ATOM 825 N N . GLU A 1 99 ? -13.146 7.065 -13.379 1.00 97.44 99 GLU A N 1
ATOM 826 C CA . GLU A 1 99 ? -12.941 7.861 -14.586 1.00 97.44 99 GLU A CA 1
ATOM 827 C C . GLU A 1 99 ? -11.724 7.331 -15.349 1.00 97.44 99 GLU A C 1
ATOM 829 O O . GLU A 1 99 ? -10.695 7.012 -14.756 1.00 97.44 99 GLU A O 1
ATOM 834 N N . VAL A 1 100 ? -11.842 7.225 -16.671 1.00 96.62 100 VAL A N 1
ATOM 835 C CA . VAL A 1 100 ? -10.743 6.858 -17.573 1.00 96.62 100 VAL A CA 1
ATOM 836 C C . VAL A 1 100 ? -10.612 7.932 -18.645 1.00 96.62 100 VAL A C 1
ATOM 838 O O . VAL A 1 100 ? -11.614 8.413 -19.170 1.00 96.62 100 VAL A O 1
ATOM 841 N N . GLY A 1 101 ? -9.384 8.314 -18.970 1.00 93.88 101 GLY A N 1
ATOM 842 C CA . GLY A 1 101 ? -9.085 9.334 -19.965 1.00 93.88 101 GLY A CA 1
ATOM 843 C C . GLY A 1 101 ? -7.735 9.100 -20.635 1.00 93.88 101 GLY A C 1
ATOM 844 O O . GLY A 1 101 ? -6.999 8.174 -20.306 1.00 93.88 101 GLY A O 1
ATOM 845 N N . VAL A 1 102 ? -7.393 9.963 -21.592 1.00 90.56 102 VAL A N 1
ATOM 846 C CA . VAL A 1 102 ? -6.167 9.816 -22.398 1.00 90.56 102 VAL A CA 1
ATOM 847 C C . VAL A 1 102 ? -4.875 9.957 -21.579 1.00 90.56 102 VAL A C 1
ATOM 849 O O . VAL A 1 102 ? -3.848 9.395 -21.947 1.00 90.56 102 VAL A O 1
ATOM 852 N N . TRP A 1 103 ? -4.923 10.684 -20.460 1.00 91.81 103 TRP A N 1
ATOM 853 C CA . TRP A 1 103 ? -3.765 10.949 -19.598 1.00 91.81 103 TRP A CA 1
ATOM 854 C C . TRP A 1 103 ? -3.656 9.998 -18.401 1.00 91.81 103 TRP A C 1
ATOM 856 O O . TRP A 1 103 ? -2.657 10.042 -17.684 1.00 91.81 103 TRP A O 1
ATOM 866 N N . GLY A 1 104 ? -4.660 9.146 -18.176 1.00 96.75 104 GLY A N 1
ATOM 867 C CA . GLY A 1 104 ? -4.714 8.266 -17.015 1.00 96.75 104 GLY A CA 1
ATOM 868 C C . GLY A 1 104 ? -6.131 7.886 -16.594 1.00 96.75 104 GLY A C 1
ATOM 869 O O . GLY A 1 104 ? -7.102 8.098 -17.319 1.00 96.75 104 GLY A O 1
ATOM 870 N N . ALA A 1 105 ? -6.249 7.333 -15.394 1.00 98.38 105 ALA A N 1
ATOM 871 C CA . ALA A 1 105 ? -7.504 6.955 -14.767 1.00 98.38 105 ALA A CA 1
ATOM 872 C C . ALA A 1 105 ? -7.532 7.394 -13.300 1.00 98.38 105 ALA A C 1
ATOM 874 O O . ALA A 1 105 ? -6.500 7.415 -12.631 1.00 98.38 105 ALA A O 1
ATOM 875 N N . ARG A 1 106 ? -8.727 7.699 -12.795 1.00 98.69 106 ARG A N 1
ATOM 876 C CA . ARG A 1 106 ? -8.981 8.020 -11.389 1.00 98.69 106 ARG A CA 1
ATOM 877 C C . ARG A 1 106 ? -9.974 7.022 -10.815 1.00 98.69 106 ARG A C 1
ATOM 879 O O . ARG A 1 106 ? -11.049 6.814 -11.382 1.00 98.69 106 ARG A O 1
ATOM 886 N N . LEU A 1 107 ? -9.607 6.434 -9.686 1.00 98.81 107 LEU A N 1
ATOM 887 C CA . LEU A 1 107 ? -10.448 5.543 -8.903 1.00 98.81 107 LEU A CA 1
ATOM 888 C C . LEU A 1 107 ? -10.587 6.115 -7.493 1.00 98.81 107 LEU A C 1
ATOM 890 O O . LEU A 1 107 ? -9.587 6.331 -6.817 1.00 98.81 107 LEU A O 1
ATOM 894 N N . GLU A 1 108 ? -11.817 6.336 -7.051 1.00 98.81 108 GLU A N 1
ATOM 895 C CA . GLU A 1 108 ? -12.133 6.651 -5.663 1.00 98.81 108 GLU A CA 1
ATOM 896 C C . GLU A 1 108 ? -12.970 5.528 -5.055 1.00 98.81 108 GLU A C 1
ATOM 898 O O . GLU A 1 108 ? -13.940 5.051 -5.657 1.00 98.81 108 GLU A O 1
ATOM 903 N N . ILE A 1 109 ? -12.603 5.125 -3.844 1.00 98.69 109 ILE A N 1
ATOM 904 C CA . ILE A 1 109 ? -13.241 4.044 -3.102 1.00 98.69 109 ILE A CA 1
ATOM 905 C C . ILE A 1 109 ? -13.545 4.530 -1.691 1.00 98.69 109 ILE A C 1
ATOM 907 O O . ILE A 1 109 ? -12.654 5.043 -1.017 1.00 98.69 109 ILE A O 1
ATOM 911 N N . GLU A 1 110 ? -14.779 4.331 -1.232 1.00 98.81 110 GLU A N 1
ATOM 912 C CA . GLU A 1 110 ? -15.086 4.376 0.194 1.00 98.81 110 GLU A CA 1
ATOM 913 C C . GLU A 1 110 ? -15.036 2.954 0.762 1.00 98.81 110 GLU A C 1
ATOM 915 O O . GLU A 1 110 ? -15.773 2.065 0.322 1.00 98.81 110 GLU A O 1
ATOM 920 N N . ASN A 1 111 ? -14.192 2.768 1.769 1.00 98.75 111 ASN A N 1
ATOM 921 C CA . ASN A 1 111 ? -14.123 1.589 2.615 1.00 98.75 111 ASN A CA 1
ATOM 922 C C . ASN A 1 111 ? -14.476 1.962 4.061 1.00 98.75 111 ASN A C 1
ATOM 924 O O . ASN A 1 111 ? -14.633 3.128 4.436 1.00 98.75 111 ASN A O 1
ATOM 928 N N . GLY A 1 112 ? -14.581 0.947 4.908 1.00 98.56 112 GLY A N 1
ATOM 929 C CA . GLY A 1 112 ? -14.597 1.124 6.351 1.00 98.56 112 GLY A CA 1
ATOM 930 C C . GLY A 1 112 ? -13.747 0.082 7.047 1.00 98.56 112 GLY A C 1
ATOM 931 O O . GLY A 1 112 ? -13.493 -0.987 6.492 1.00 98.56 112 GLY A O 1
ATOM 932 N N . TRP A 1 113 ? -13.323 0.390 8.268 1.00 98.62 113 TRP A N 1
ATOM 933 C CA . TRP A 1 113 ? -12.714 -0.593 9.158 1.00 98.62 113 TRP A CA 1
ATOM 934 C C . TRP A 1 113 ? -13.759 -1.061 10.163 1.00 98.62 113 TRP A C 1
ATOM 936 O O . TRP A 1 113 ? -14.368 -0.245 10.855 1.00 98.62 113 TRP A O 1
ATOM 946 N N . PHE A 1 114 ? -13.978 -2.369 10.217 1.00 98.62 114 PHE A N 1
ATOM 947 C CA . PHE A 1 114 ? -15.074 -2.993 10.942 1.00 98.62 114 PHE A CA 1
ATOM 948 C C . PHE A 1 114 ? -14.573 -3.985 11.989 1.00 98.62 114 PHE A C 1
ATOM 950 O O . PHE A 1 114 ? -13.823 -4.912 11.665 1.00 98.62 114 PHE A O 1
ATOM 957 N N . ALA A 1 115 ? -15.048 -3.817 13.222 1.00 98.19 115 ALA A N 1
ATOM 958 C CA . ALA A 1 115 ? -14.962 -4.812 14.284 1.00 98.19 115 ALA A CA 1
ATOM 959 C C . ALA A 1 115 ? -16.318 -5.523 14.397 1.00 98.19 115 ALA A C 1
ATOM 961 O O . ALA A 1 115 ? -17.282 -4.976 14.937 1.00 98.19 115 ALA A O 1
ATOM 962 N N . GLY A 1 116 ? -16.428 -6.718 13.808 1.00 96.69 116 GLY A N 1
ATOM 963 C CA . GLY A 1 116 ? -17.735 -7.327 13.543 1.00 96.69 116 GLY A CA 1
ATOM 964 C C . GLY A 1 116 ? -18.542 -6.444 12.587 1.00 96.69 116 GLY A C 1
ATOM 965 O O . GLY A 1 116 ? -18.065 -6.139 11.499 1.00 96.69 116 GLY A O 1
ATOM 966 N N . GLU A 1 117 ? -19.724 -5.995 13.006 1.00 97.38 117 GLU A N 1
ATOM 967 C CA . GLU A 1 117 ? -20.578 -5.083 12.224 1.00 97.38 117 GLU A CA 1
ATOM 968 C C . GLU A 1 117 ? -20.390 -3.602 12.590 1.00 97.38 117 GLU A C 1
ATOM 970 O O . GLU A 1 117 ? -20.919 -2.709 11.929 1.00 97.38 117 GLU A O 1
ATOM 975 N N . ARG A 1 118 ? -19.600 -3.307 13.628 1.00 97.94 118 ARG A N 1
ATOM 976 C CA . ARG A 1 118 ? -19.327 -1.935 14.064 1.00 97.94 118 ARG A CA 1
ATOM 977 C C . ARG A 1 118 ? -18.271 -1.301 13.160 1.00 97.94 118 ARG A C 1
ATOM 979 O O . ARG A 1 118 ? -17.104 -1.691 13.217 1.00 97.94 118 ARG A O 1
ATOM 986 N N . LYS A 1 119 ? -18.661 -0.301 12.364 1.00 98.25 119 LYS A N 1
ATOM 987 C CA . LYS A 1 119 ? -17.725 0.557 11.615 1.00 98.25 119 LYS A CA 1
ATOM 988 C C . LYS A 1 119 ? -17.021 1.498 12.598 1.00 98.25 119 LYS A C 1
ATOM 990 O O . LYS A 1 119 ? -17.679 2.311 13.237 1.00 98.25 119 LYS A O 1
ATOM 995 N N . LEU A 1 120 ? -15.703 1.382 12.713 1.00 98.38 120 LEU A N 1
ATOM 996 C CA . LEU A 1 120 ? -14.864 2.204 13.596 1.00 98.38 120 LEU A CA 1
ATOM 997 C C . LEU A 1 120 ? -14.246 3.398 12.866 1.00 98.38 120 LEU A C 1
ATOM 999 O O . LEU A 1 120 ? -14.003 4.447 13.457 1.00 98.38 120 LEU A O 1
ATOM 1003 N N . LEU A 1 121 ? -13.971 3.228 11.573 1.00 98.44 121 LEU A N 1
ATOM 1004 C CA . LEU A 1 121 ? -13.268 4.207 10.756 1.00 98.44 121 LEU A CA 1
ATOM 1005 C C . LEU A 1 121 ? -13.847 4.217 9.343 1.00 98.44 121 LEU A C 1
ATOM 1007 O O . LEU A 1 121 ? -14.136 3.162 8.772 1.00 98.44 121 LEU A O 1
ATOM 1011 N N . SER A 1 122 ? -14.030 5.414 8.792 1.00 98.50 122 SER A N 1
ATOM 1012 C CA . SER A 1 122 ? -14.312 5.633 7.377 1.00 98.50 122 SER A CA 1
ATOM 1013 C C . SER A 1 122 ? -13.010 5.896 6.633 1.00 98.50 122 SER A C 1
ATOM 1015 O O . SER A 1 122 ? -12.188 6.700 7.070 1.00 98.50 122 SER A O 1
ATOM 1017 N N . GLU A 1 123 ? -12.819 5.214 5.513 1.00 98.69 123 GLU A N 1
ATOM 1018 C CA . GLU A 1 123 ? -11.617 5.326 4.702 1.00 98.69 123 GLU A CA 1
ATOM 1019 C C . GLU A 1 123 ? -12.004 5.712 3.277 1.00 98.69 123 GLU A C 1
ATOM 1021 O O . GLU A 1 123 ? -12.707 4.972 2.594 1.00 98.69 123 GLU A O 1
ATOM 1026 N N . LEU A 1 124 ? -11.508 6.855 2.814 1.00 98.81 124 LEU A N 1
ATOM 1027 C CA . LEU A 1 124 ? -11.597 7.260 1.418 1.00 98.81 124 LEU A CA 1
ATOM 1028 C C . LEU A 1 124 ? -10.226 7.108 0.763 1.00 98.81 124 LEU A C 1
ATOM 1030 O O . LEU A 1 124 ? -9.252 7.743 1.173 1.00 98.81 124 LEU A O 1
ATOM 1034 N N . VAL A 1 125 ? -10.173 6.287 -0.278 1.00 98.88 125 VAL A N 1
ATOM 1035 C CA . VAL A 1 125 ? -8.977 6.023 -1.075 1.00 98.88 125 VAL A CA 1
ATOM 1036 C C . VAL A 1 125 ? -9.161 6.668 -2.435 1.00 98.88 125 VAL A C 1
ATOM 1038 O O . VAL A 1 125 ? -10.137 6.385 -3.122 1.00 98.88 125 VAL A O 1
ATOM 1041 N N . GLU A 1 126 ? -8.210 7.494 -2.848 1.00 98.94 126 GLU A N 1
ATOM 1042 C CA . GLU A 1 126 ? -8.085 7.960 -4.226 1.00 98.94 126 GLU A CA 1
ATOM 1043 C C . GLU A 1 126 ? -6.804 7.396 -4.834 1.00 98.94 126 GLU A C 1
ATOM 1045 O O . GLU A 1 126 ? -5.731 7.507 -4.239 1.00 98.94 126 GLU A O 1
ATOM 1050 N N . ILE A 1 127 ? -6.930 6.819 -6.028 1.00 98.88 127 ILE A N 1
ATOM 1051 C CA . ILE A 1 127 ? -5.825 6.310 -6.836 1.00 98.88 127 ILE A CA 1
ATOM 1052 C C . ILE A 1 127 ? -5.879 6.992 -8.201 1.00 98.88 127 ILE A C 1
ATOM 1054 O O . ILE A 1 127 ? -6.841 6.808 -8.954 1.00 98.88 127 ILE A O 1
ATOM 1058 N N . ILE A 1 128 ? -4.838 7.747 -8.542 1.00 98.88 128 ILE A N 1
ATOM 1059 C CA . ILE A 1 128 ? -4.652 8.320 -9.877 1.00 98.88 128 ILE A CA 1
ATOM 1060 C C . ILE A 1 128 ? -3.565 7.519 -10.583 1.00 98.88 128 ILE A C 1
ATOM 1062 O O . ILE A 1 128 ? -2.394 7.601 -10.231 1.00 98.88 128 ILE A O 1
ATOM 1066 N N . ALA A 1 129 ? -3.954 6.744 -11.590 1.00 98.75 129 ALA A N 1
ATOM 1067 C CA . ALA A 1 129 ? -3.026 6.027 -12.450 1.00 98.75 129 ALA A CA 1
ATOM 1068 C C . ALA A 1 129 ? -2.729 6.859 -13.691 1.00 98.75 129 ALA A C 1
ATOM 1070 O O . ALA A 1 129 ? -3.621 7.077 -14.510 1.00 98.75 129 ALA A O 1
ATOM 1071 N N . TYR A 1 130 ? -1.491 7.303 -13.858 1.00 98.62 130 TYR A N 1
ATOM 1072 C CA . TYR A 1 130 ? -1.085 8.038 -15.052 1.00 98.62 130 TYR A CA 1
ATOM 1073 C C . TYR A 1 130 ? -0.864 7.085 -16.232 1.00 98.62 130 TYR A C 1
ATOM 1075 O O . TYR A 1 130 ? -0.543 5.910 -16.046 1.00 98.62 130 TYR A O 1
ATOM 1083 N N . ALA A 1 131 ? -1.041 7.584 -17.456 1.00 97.56 131 ALA A N 1
ATOM 1084 C CA . ALA A 1 131 ? -0.686 6.834 -18.659 1.00 97.56 131 ALA A CA 1
ATOM 1085 C C . ALA A 1 131 ? 0.803 6.450 -18.637 1.00 97.56 131 ALA A C 1
ATOM 1087 O O . ALA A 1 131 ? 1.641 7.249 -18.203 1.00 97.56 131 ALA A O 1
ATOM 1088 N N . ALA A 1 132 ? 1.140 5.247 -19.107 1.00 97.25 132 ALA A N 1
ATOM 1089 C CA . ALA A 1 132 ? 2.532 4.807 -19.120 1.00 97.25 132 ALA A CA 1
ATOM 1090 C C . ALA A 1 132 ? 3.374 5.650 -20.092 1.00 97.25 132 ALA A C 1
ATOM 1092 O O . ALA A 1 132 ? 2.941 5.961 -21.207 1.00 97.25 132 ALA A O 1
ATOM 1093 N N . ARG A 1 133 ? 4.598 5.999 -19.686 1.00 95.00 133 ARG A N 1
ATOM 1094 C CA . ARG A 1 133 ? 5.577 6.731 -20.504 1.00 95.00 133 ARG A CA 1
ATOM 1095 C C . ARG A 1 133 ? 6.973 6.193 -20.239 1.00 95.00 133 ARG A C 1
ATOM 1097 O O . ARG A 1 133 ? 7.313 5.938 -19.094 1.00 95.00 133 ARG A O 1
ATOM 1104 N N . GLU A 1 134 ? 7.748 6.007 -21.307 1.00 93.69 134 GLU A N 1
ATOM 1105 C CA . GLU A 1 134 ? 9.172 5.635 -21.228 1.00 93.69 134 GLU A CA 1
ATOM 1106 C C . GLU A 1 134 ? 9.444 4.403 -20.340 1.00 93.69 134 GLU A C 1
ATOM 1108 O O . GLU A 1 134 ? 10.401 4.363 -19.579 1.00 93.69 134 GLU A O 1
ATOM 1113 N N . GLY A 1 135 ? 8.571 3.390 -20.415 1.00 94.44 135 GLY A N 1
ATOM 1114 C CA . GLY A 1 135 ? 8.716 2.157 -19.628 1.00 94.44 135 GLY A CA 1
ATOM 1115 C C . GLY A 1 135 ? 8.310 2.279 -18.156 1.00 94.44 135 GLY A C 1
ATOM 1116 O O . GLY A 1 135 ? 8.497 1.330 -17.403 1.00 94.44 135 GLY A O 1
ATOM 1117 N N . GLN A 1 136 ? 7.713 3.402 -17.742 1.00 97.88 136 GLN A N 1
ATOM 1118 C CA . GLN A 1 136 ? 7.284 3.638 -16.361 1.00 97.88 136 GLN A CA 1
ATOM 1119 C C . GLN A 1 136 ? 5.807 4.024 -16.256 1.00 97.88 136 GLN A C 1
ATOM 1121 O O . GLN A 1 136 ? 5.187 4.508 -17.210 1.00 97.88 136 GLN A O 1
ATOM 1126 N N . ARG A 1 137 ? 5.234 3.827 -15.067 1.00 98.38 137 ARG A N 1
ATOM 1127 C CA . ARG A 1 137 ? 3.894 4.296 -14.708 1.00 98.38 137 ARG A CA 1
ATOM 1128 C C . ARG A 1 137 ? 3.851 4.768 -13.260 1.00 98.38 137 ARG A C 1
ATOM 1130 O O . ARG A 1 137 ? 4.215 4.020 -12.358 1.00 98.38 137 ARG A O 1
ATOM 1137 N N . ASN A 1 138 ? 3.297 5.961 -13.059 1.00 98.75 138 ASN A N 1
ATOM 1138 C CA . ASN A 1 138 ? 3.028 6.518 -11.736 1.00 98.75 138 ASN A CA 1
ATOM 1139 C C . ASN A 1 138 ? 1.591 6.212 -11.295 1.00 98.75 138 ASN A C 1
ATOM 1141 O O . ASN A 1 138 ? 0.652 6.310 -12.091 1.00 98.75 138 ASN A O 1
ATOM 1145 N N . LEU A 1 139 ? 1.434 5.899 -10.014 1.00 98.88 139 LEU A N 1
ATOM 1146 C CA . LEU A 1 139 ? 0.180 5.746 -9.292 1.00 98.88 139 LEU A CA 1
ATOM 1147 C C . LEU A 1 139 ? 0.230 6.666 -8.063 1.00 98.88 139 LEU A C 1
ATOM 1149 O O . LEU A 1 139 ? 1.007 6.417 -7.142 1.00 98.88 139 LEU A O 1
ATOM 1153 N N . ASP A 1 140 ? -0.589 7.712 -8.031 1.00 98.94 140 ASP A N 1
ATOM 1154 C CA . ASP A 1 140 ? -0.705 8.577 -6.854 1.00 98.94 140 ASP A CA 1
ATOM 1155 C C . ASP A 1 140 ? -1.814 8.063 -5.945 1.00 98.94 140 ASP A C 1
ATOM 1157 O O . ASP A 1 140 ? -2.925 7.800 -6.402 1.00 98.94 140 ASP A O 1
ATOM 1161 N N . PHE A 1 141 ? -1.506 7.945 -4.657 1.00 98.94 141 PHE A N 1
ATOM 1162 C CA . PHE A 1 141 ? -2.429 7.519 -3.616 1.00 98.94 141 PHE A CA 1
ATOM 1163 C C . PHE A 1 141 ? -2.706 8.676 -2.670 1.00 98.94 141 PHE A C 1
ATOM 1165 O O . PHE A 1 141 ? -1.780 9.284 -2.128 1.00 98.94 141 PHE A O 1
ATOM 1172 N N . THR A 1 142 ? -3.985 8.911 -2.397 1.00 98.94 142 THR A N 1
ATOM 1173 C CA . THR A 1 142 ? -4.429 9.711 -1.257 1.00 98.94 142 THR A CA 1
ATOM 1174 C C . THR A 1 142 ? -5.331 8.851 -0.384 1.00 98.94 142 THR A C 1
ATOM 1176 O O . THR A 1 142 ? -6.433 8.493 -0.794 1.00 98.94 142 THR A O 1
ATOM 1179 N N . LEU A 1 143 ? -4.880 8.549 0.832 1.00 98.88 143 LEU A N 1
ATOM 1180 C CA . LEU A 1 143 ? -5.684 7.900 1.863 1.00 98.88 143 LEU A CA 1
ATOM 1181 C C . LEU A 1 143 ? -6.226 8.973 2.800 1.00 98.88 143 LEU A C 1
ATOM 1183 O O . LEU A 1 143 ? -5.460 9.791 3.310 1.00 98.88 143 LEU A O 1
ATOM 1187 N N . THR A 1 144 ? -7.533 8.977 3.027 1.00 98.81 144 THR A N 1
ATOM 1188 C CA . THR A 1 144 ? -8.187 9.859 3.996 1.00 98.81 144 THR A CA 1
ATOM 1189 C C . THR A 1 144 ? -8.905 8.995 5.020 1.00 98.81 144 THR A C 1
ATOM 1191 O O . THR A 1 144 ? -9.860 8.302 4.676 1.00 98.81 144 THR A O 1
ATOM 1194 N N . LEU A 1 145 ? -8.413 9.006 6.256 1.00 98.69 145 LEU A N 1
ATOM 1195 C CA . LEU A 1 145 ? -8.913 8.196 7.360 1.00 98.69 145 LEU A CA 1
ATOM 1196 C C . LEU A 1 145 ? -9.661 9.088 8.348 1.00 98.69 145 LEU A C 1
ATOM 1198 O O . LEU A 1 145 ? -9.087 10.045 8.868 1.00 98.69 145 LEU A O 1
ATOM 1202 N N . GLU A 1 146 ? -10.921 8.774 8.621 1.00 98.44 146 GLU A N 1
ATOM 1203 C CA . GLU A 1 146 ? -11.756 9.491 9.585 1.00 98.44 146 GLU A CA 1
ATOM 1204 C C . GLU A 1 146 ? -12.332 8.503 10.596 1.00 98.44 146 GLU A C 1
ATOM 1206 O O . GLU A 1 146 ? -13.166 7.656 10.264 1.00 98.44 146 GLU A O 1
ATOM 1211 N N . ALA A 1 147 ? -11.862 8.593 11.839 1.00 98.06 147 ALA A N 1
ATOM 1212 C CA . ALA A 1 147 ? -12.383 7.774 12.921 1.00 98.06 147 ALA A CA 1
ATOM 1213 C C . ALA A 1 147 ? -13.821 8.201 13.264 1.00 98.06 147 ALA A C 1
ATOM 1215 O O . ALA A 1 147 ? -14.135 9.389 13.280 1.00 98.06 147 ALA A O 1
ATOM 1216 N N . LEU A 1 148 ? -14.701 7.236 13.533 1.00 97.56 148 LEU A N 1
ATOM 1217 C CA . LEU A 1 148 ? -16.092 7.495 13.937 1.00 97.56 148 LEU A CA 1
ATOM 1218 C C . LEU A 1 148 ? -16.242 7.604 15.460 1.00 97.56 148 LEU A C 1
ATOM 1220 O O . LEU A 1 148 ? -17.254 8.078 15.969 1.00 97.56 148 LEU A O 1
ATOM 1224 N N . GLU A 1 149 ? -15.203 7.202 16.180 1.00 96.38 149 GLU A N 1
ATOM 1225 C CA . GLU A 1 149 ? -15.020 7.350 17.616 1.00 96.38 149 GLU A CA 1
ATOM 1226 C C . GLU A 1 149 ? -13.518 7.451 17.924 1.00 96.38 149 GLU A C 1
ATOM 1228 O O . GLU A 1 149 ? -12.709 7.115 17.056 1.00 96.38 149 GLU A O 1
ATOM 1233 N N . PRO A 1 150 ? -13.111 7.905 19.121 1.00 97.56 150 PRO A N 1
ATOM 1234 C CA . PRO A 1 150 ? -11.697 7.999 19.458 1.00 97.56 150 PRO A CA 1
ATOM 1235 C C . PRO A 1 150 ? -10.988 6.645 19.349 1.00 97.56 150 PRO A C 1
ATOM 1237 O O . PRO A 1 150 ? -11.370 5.676 20.012 1.00 97.56 150 PRO A O 1
ATOM 1240 N N . LEU A 1 151 ? -9.929 6.597 18.544 1.00 97.62 151 LEU A N 1
ATOM 1241 C CA . LEU A 1 151 ? -9.057 5.433 18.422 1.00 97.62 151 LEU A CA 1
ATOM 1242 C C . LEU A 1 151 ? -7.596 5.853 18.282 1.00 97.62 151 LEU A C 1
ATOM 1244 O O . LEU A 1 151 ? -7.289 6.981 17.898 1.00 97.62 151 LEU A O 1
ATOM 1248 N N . GLU A 1 152 ? -6.688 4.940 18.593 1.00 98.31 152 GLU A N 1
ATOM 1249 C CA . GLU A 1 152 ? -5.250 5.160 18.481 1.00 98.31 152 GLU A CA 1
ATOM 1250 C C . GLU A 1 152 ? -4.635 4.176 17.493 1.00 98.31 152 GLU A C 1
ATOM 1252 O O . GLU A 1 152 ? -4.967 2.989 17.494 1.00 98.31 152 GLU A O 1
ATOM 1257 N N . LEU A 1 153 ? -3.714 4.674 16.673 1.00 98.19 153 LEU A N 1
ATOM 1258 C CA . LEU A 1 153 ? -2.908 3.886 15.753 1.00 98.19 153 LEU A CA 1
ATOM 1259 C C . LEU A 1 153 ? -1.453 3.897 16.210 1.00 98.19 153 LEU A C 1
ATOM 1261 O O . LEU A 1 153 ? -0.903 4.959 16.507 1.00 98.19 153 LEU A O 1
ATOM 1265 N N . SER A 1 154 ? -0.804 2.740 16.189 1.00 97.88 154 SER A N 1
ATOM 1266 C CA . SER A 1 154 ? 0.654 2.644 16.260 1.00 97.88 154 SER A CA 1
ATOM 1267 C C . SER A 1 154 ? 1.174 1.471 15.429 1.00 97.88 154 SER A C 1
ATOM 1269 O O . SER A 1 154 ? 0.422 0.589 14.997 1.00 97.88 154 SER A O 1
ATOM 1271 N N . GLY A 1 155 ? 2.468 1.503 15.122 1.00 97.25 155 GLY A N 1
ATOM 1272 C CA . GLY A 1 155 ? 3.170 0.396 14.486 1.00 97.25 155 GLY A CA 1
ATOM 1273 C C . GLY A 1 155 ? 3.586 -0.684 15.485 1.00 97.25 155 GLY A C 1
ATOM 1274 O O . GLY A 1 155 ? 3.342 -0.580 16.686 1.00 97.25 155 GLY A O 1
ATOM 1275 N N . GLU A 1 156 ? 4.238 -1.733 14.983 1.00 95.19 156 GLU A N 1
ATOM 1276 C CA . GLU A 1 156 ? 4.710 -2.859 15.798 1.00 95.19 156 GLU A CA 1
ATOM 1277 C C . GLU A 1 156 ? 5.825 -2.428 16.771 1.00 95.19 156 GLU A C 1
ATOM 1279 O O . GLU A 1 156 ? 6.932 -2.095 16.321 1.00 95.19 156 GLU A O 1
ATOM 1284 N N . PRO A 1 157 ? 5.600 -2.462 18.098 1.00 90.12 157 PRO A N 1
ATOM 1285 C CA . PRO A 1 157 ? 6.616 -2.052 19.064 1.00 90.12 157 PRO A CA 1
ATOM 1286 C C . PRO A 1 157 ? 7.751 -3.077 19.208 1.00 90.12 157 PRO A C 1
ATOM 1288 O O . PRO A 1 157 ? 8.877 -2.712 19.566 1.00 90.12 157 PRO A O 1
ATOM 1291 N N . THR A 1 158 ? 7.492 -4.358 18.926 1.00 88.50 158 THR A N 1
ATOM 1292 C CA . THR A 1 158 ? 8.462 -5.438 19.134 1.00 88.50 158 THR A CA 1
ATOM 1293 C C . THR A 1 158 ? 9.715 -5.213 18.297 1.00 88.50 158 THR A C 1
ATOM 1295 O O . THR A 1 158 ? 9.653 -4.934 17.098 1.00 88.50 158 THR A O 1
ATOM 1298 N N . GLN A 1 159 ? 10.884 -5.334 18.937 1.00 84.94 159 GLN A N 1
ATOM 1299 C CA . GLN A 1 159 ? 12.195 -5.112 18.310 1.00 84.94 159 GLN A CA 1
ATOM 1300 C C . GLN A 1 159 ? 12.330 -3.742 17.618 1.00 84.94 159 GLN A C 1
ATOM 1302 O O . GLN A 1 159 ? 13.145 -3.591 16.710 1.00 84.94 159 GLN A O 1
ATOM 1307 N N . ARG A 1 160 ? 11.539 -2.740 18.038 1.00 87.56 160 ARG A N 1
ATOM 1308 C CA . ARG A 1 160 ? 11.543 -1.382 17.468 1.00 87.56 160 ARG A CA 1
ATOM 1309 C C . ARG A 1 160 ? 11.295 -1.361 15.952 1.00 87.56 160 ARG A C 1
ATOM 1311 O O . ARG A 1 160 ? 11.801 -0.482 15.259 1.00 87.56 160 ARG A O 1
ATOM 1318 N N . LYS A 1 161 ? 10.530 -2.329 15.430 1.00 87.81 161 LYS A N 1
ATOM 1319 C CA . LYS A 1 161 ? 10.251 -2.435 13.990 1.00 87.81 161 LYS A CA 1
ATOM 1320 C C . LYS A 1 161 ? 9.398 -1.275 13.485 1.00 87.81 161 LYS A C 1
ATOM 1322 O O . LYS A 1 161 ? 9.663 -0.761 12.403 1.00 87.81 161 LYS A O 1
ATOM 1327 N N . GLY A 1 162 ? 8.381 -0.889 14.254 1.00 93.31 162 GLY A N 1
ATOM 1328 C CA . GLY A 1 162 ? 7.482 0.226 13.966 1.00 93.31 162 GLY A CA 1
ATOM 1329 C C . GLY A 1 162 ? 6.658 0.071 12.688 1.00 93.31 162 GLY A C 1
ATOM 1330 O O . GLY A 1 162 ? 6.093 1.059 12.231 1.00 93.31 162 GLY A O 1
ATOM 1331 N N . TYR A 1 163 ? 6.586 -1.125 12.089 1.00 95.25 163 TYR A N 1
ATOM 1332 C CA . TYR A 1 163 ? 5.839 -1.307 10.845 1.00 95.25 163 TYR A CA 1
ATOM 1333 C C . TYR A 1 163 ? 4.343 -1.069 11.050 1.00 95.25 163 TYR A C 1
ATOM 1335 O O . TYR A 1 163 ? 3.779 -1.430 12.082 1.00 95.25 163 TYR A O 1
ATOM 1343 N N . GLY A 1 164 ? 3.721 -0.456 10.050 1.00 95.44 164 GLY A N 1
ATOM 1344 C CA . GLY A 1 164 ? 2.326 -0.027 10.040 1.00 95.44 164 GLY A CA 1
ATOM 1345 C C . GLY A 1 164 ? 2.181 1.190 9.127 1.00 95.44 164 GLY A C 1
ATOM 1346 O O . GLY A 1 164 ? 3.074 2.032 9.091 1.00 95.44 164 GLY A O 1
ATOM 1347 N N . GLY A 1 165 ? 1.094 1.270 8.368 1.00 98.06 165 GLY A N 1
ATOM 1348 C CA . GLY A 1 165 ? 0.918 2.252 7.297 1.00 98.06 165 GLY A CA 1
ATOM 1349 C C . GLY A 1 165 ? 1.064 1.642 5.902 1.00 98.06 165 GLY A C 1
ATOM 1350 O O . GLY A 1 165 ? 0.794 0.455 5.704 1.00 98.06 165 GLY A O 1
ATOM 1351 N N . PHE A 1 166 ? 1.440 2.465 4.921 1.00 98.88 166 PHE A N 1
ATOM 1352 C CA . PHE A 1 166 ? 1.474 2.101 3.500 1.00 98.88 166 PHE A CA 1
ATOM 1353 C C . PHE A 1 166 ? 2.649 1.177 3.170 1.00 98.88 166 PHE A C 1
ATOM 1355 O O . PHE A 1 166 ? 3.798 1.483 3.476 1.00 98.88 166 PHE A O 1
ATOM 1362 N N . SER A 1 167 ? 2.362 0.042 2.543 1.00 98.81 167 SER A N 1
ATOM 1363 C CA . SER A 1 167 ? 3.291 -1.072 2.395 1.00 98.81 167 SER A CA 1
ATOM 1364 C C . SER A 1 167 ? 3.145 -1.779 1.051 1.00 98.81 167 SER A C 1
ATOM 1366 O O . SER A 1 167 ? 2.066 -1.821 0.457 1.00 98.81 167 SER A O 1
ATOM 1368 N N . VAL A 1 168 ? 4.243 -2.378 0.593 1.00 98.94 168 VAL A N 1
ATOM 1369 C CA . VAL A 1 168 ? 4.321 -3.148 -0.646 1.00 98.94 168 VAL A CA 1
ATOM 1370 C C . VAL A 1 168 ? 4.957 -4.507 -0.380 1.00 98.94 168 VAL A C 1
ATOM 1372 O O . VAL A 1 168 ? 6.090 -4.585 0.100 1.00 98.94 168 VAL A O 1
ATOM 1375 N N . ARG A 1 169 ? 4.250 -5.584 -0.735 1.00 98.75 169 ARG A N 1
ATOM 1376 C CA . ARG A 1 169 ? 4.796 -6.941 -0.836 1.00 98.75 169 ARG A CA 1
ATOM 1377 C C . ARG A 1 169 ? 5.089 -7.274 -2.296 1.00 98.75 169 ARG A C 1
ATOM 1379 O O . ARG A 1 169 ? 4.196 -7.242 -3.143 1.00 98.75 169 ARG A O 1
ATOM 1386 N N . PHE A 1 170 ? 6.334 -7.645 -2.563 1.00 98.75 170 PHE A N 1
ATOM 1387 C CA . PHE A 1 170 ? 6.829 -7.957 -3.900 1.00 98.75 170 PHE A CA 1
ATOM 1388 C C . PHE A 1 170 ? 6.670 -9.437 -4.245 1.00 98.75 170 PHE A C 1
ATOM 1390 O O . PHE A 1 170 ? 6.826 -10.293 -3.370 1.00 98.75 170 PHE A O 1
ATOM 1397 N N . ALA A 1 171 ? 6.404 -9.707 -5.529 1.00 98.44 171 ALA A N 1
ATOM 1398 C CA . ALA A 1 171 ? 6.402 -11.044 -6.128 1.00 98.44 171 ALA A CA 1
ATOM 1399 C C . ALA A 1 171 ? 7.761 -11.739 -5.965 1.00 98.44 171 ALA A C 1
ATOM 1401 O O . ALA A 1 171 ? 8.771 -11.100 -5.663 1.00 98.44 171 ALA A O 1
ATOM 1402 N N . GLN A 1 172 ? 7.810 -13.055 -6.183 1.00 97.00 172 GLN A N 1
ATOM 1403 C CA . GLN A 1 172 ? 9.073 -13.792 -6.199 1.00 97.00 172 GLN A CA 1
ATOM 1404 C C . GLN A 1 172 ? 10.031 -13.206 -7.250 1.00 97.00 172 GLN A C 1
ATOM 1406 O O . GLN A 1 172 ? 9.663 -13.010 -8.407 1.00 97.00 172 GLN A O 1
ATOM 1411 N N . ARG A 1 173 ? 11.276 -12.948 -6.839 1.00 97.88 173 ARG A N 1
ATOM 1412 C CA . ARG A 1 173 ? 12.332 -12.391 -7.692 1.00 97.88 173 ARG A CA 1
ATOM 1413 C C . ARG A 1 173 ? 13.712 -12.865 -7.258 1.00 97.88 173 ARG A C 1
ATOM 1415 O O . ARG A 1 173 ? 13.881 -13.359 -6.142 1.00 97.88 173 ARG A O 1
ATOM 1422 N N . ARG A 1 174 ? 14.700 -12.676 -8.129 1.00 98.00 174 ARG A N 1
ATOM 1423 C CA . ARG A 1 174 ? 16.133 -12.823 -7.827 1.00 98.00 174 ARG A CA 1
ATOM 1424 C C . ARG A 1 174 ? 16.800 -11.450 -7.783 1.00 98.00 174 ARG A C 1
ATOM 1426 O O . ARG A 1 174 ? 16.197 -10.459 -8.182 1.00 98.00 174 ARG A O 1
ATOM 1433 N N . GLU A 1 175 ? 18.033 -11.406 -7.282 1.00 96.75 175 GLU A N 1
ATOM 1434 C CA . GLU A 1 175 ? 18.883 -10.204 -7.311 1.00 96.75 175 GLU A CA 1
ATOM 1435 C C . GLU A 1 175 ? 18.218 -8.959 -6.703 1.00 96.75 175 GLU A C 1
ATOM 1437 O O . GLU A 1 175 ? 18.260 -7.872 -7.273 1.00 96.75 175 GLU A O 1
ATOM 1442 N N . THR A 1 176 ? 17.581 -9.122 -5.539 1.00 98.31 176 THR A N 1
ATOM 1443 C CA . THR A 1 176 ? 16.915 -7.999 -4.868 1.00 98.31 176 THR A CA 1
ATOM 1444 C C . THR A 1 176 ? 17.910 -6.912 -4.502 1.00 98.31 176 THR A C 1
ATOM 1446 O O . THR A 1 176 ? 18.897 -7.182 -3.817 1.00 98.31 176 THR A O 1
ATOM 1449 N N . ARG A 1 177 ? 17.605 -5.681 -4.907 1.00 98.62 177 ARG A N 1
ATOM 1450 C CA . ARG A 1 177 ? 18.331 -4.475 -4.506 1.00 98.62 177 ARG A CA 1
ATOM 1451 C C . ARG A 1 177 ? 17.333 -3.460 -3.987 1.00 98.62 177 ARG A C 1
ATOM 1453 O O . ARG A 1 177 ? 16.299 -3.258 -4.617 1.00 98.62 177 ARG A O 1
ATOM 1460 N N . ILE A 1 178 ? 17.641 -2.853 -2.847 1.00 98.88 178 ILE A N 1
ATOM 1461 C CA . ILE A 1 178 ? 16.829 -1.787 -2.268 1.00 98.88 178 ILE A CA 1
ATOM 1462 C C . ILE A 1 178 ? 17.628 -0.490 -2.332 1.00 98.88 178 ILE A C 1
ATOM 1464 O O . ILE A 1 178 ? 18.773 -0.448 -1.887 1.00 98.88 178 ILE A O 1
ATOM 1468 N N . TYR A 1 179 ? 17.030 0.558 -2.884 1.00 98.81 179 TYR A N 1
ATOM 1469 C CA . TYR A 1 179 ? 17.631 1.881 -2.985 1.00 98.81 179 TYR A CA 1
ATOM 1470 C C . TYR A 1 179 ? 16.840 2.897 -2.168 1.00 98.81 179 TYR A C 1
ATOM 1472 O O . TYR A 1 179 ? 15.611 2.840 -2.093 1.00 98.81 179 TYR A O 1
ATOM 1480 N N . THR A 1 180 ? 17.558 3.845 -1.580 1.00 98.81 180 THR A N 1
ATOM 1481 C CA . THR A 1 180 ? 17.017 5.015 -0.884 1.00 98.81 180 THR A CA 1
ATOM 1482 C C . THR A 1 180 ? 17.719 6.277 -1.386 1.00 98.81 180 THR A C 1
ATOM 1484 O O . THR A 1 180 ? 18.623 6.219 -2.227 1.00 98.81 180 THR A O 1
ATOM 1487 N N . ASP A 1 181 ? 17.373 7.440 -0.830 1.00 98.44 181 ASP A N 1
ATOM 1488 C CA . ASP A 1 181 ? 18.098 8.696 -1.068 1.00 98.44 181 ASP A CA 1
ATOM 1489 C C . ASP A 1 181 ? 19.592 8.621 -0.703 1.00 98.44 181 ASP A C 1
ATOM 1491 O O . ASP A 1 181 ? 20.372 9.464 -1.143 1.00 98.44 181 ASP A O 1
ATOM 1495 N N . ARG A 1 182 ? 20.004 7.603 0.064 1.00 98.12 182 ARG A N 1
ATOM 1496 C CA . ARG A 1 182 ? 21.393 7.370 0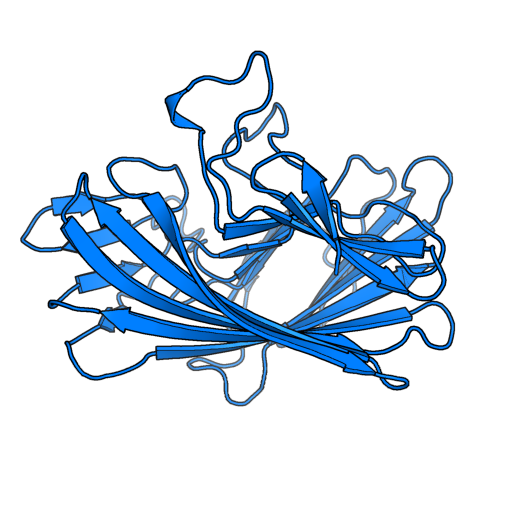.484 1.00 98.12 182 ARG A CA 1
ATOM 1497 C C . ARG A 1 182 ? 22.125 6.331 -0.368 1.00 98.12 182 ARG A C 1
ATOM 1499 O O . ARG A 1 182 ? 23.293 6.047 -0.105 1.00 98.12 182 ARG A O 1
ATOM 1506 N N . GLY A 1 183 ? 21.477 5.794 -1.402 1.00 98.44 183 GLY A N 1
ATOM 1507 C CA . GLY A 1 183 ? 22.033 4.776 -2.289 1.00 98.44 183 GLY A CA 1
ATOM 1508 C C . GLY A 1 183 ? 21.540 3.367 -1.959 1.00 98.44 183 GLY A C 1
ATOM 1509 O O . GLY A 1 183 ? 20.399 3.183 -1.551 1.00 98.44 183 GLY A O 1
ATOM 1510 N N . LEU A 1 184 ? 22.384 2.363 -2.214 1.00 98.50 184 LEU A N 1
ATOM 1511 C CA . LEU A 1 184 ? 22.049 0.948 -2.026 1.00 98.50 184 LEU A CA 1
ATOM 1512 C C . LEU A 1 184 ? 22.022 0.579 -0.534 1.00 98.50 184 LEU A C 1
ATOM 1514 O O . LEU A 1 184 ? 23.053 0.650 0.140 1.00 98.50 184 LEU A O 1
ATOM 1518 N N . GLU A 1 185 ? 20.879 0.094 -0.060 1.00 98.25 185 GLU A N 1
ATOM 1519 C CA . GLU A 1 185 ? 20.742 -0.552 1.243 1.00 98.25 185 GLU A CA 1
ATOM 1520 C C . GLU A 1 185 ? 21.318 -1.968 1.162 1.00 98.25 185 GLU A C 1
ATOM 1522 O O . GLU A 1 185 ? 20.946 -2.759 0.296 1.00 98.25 185 GLU A O 1
ATOM 1527 N N . LYS A 1 186 ? 22.269 -2.283 2.046 1.00 97.25 186 LYS A N 1
ATOM 1528 C CA . LYS A 1 186 ? 22.947 -3.592 2.061 1.00 97.25 186 LYS A CA 1
ATOM 1529 C C . LYS A 1 186 ? 22.264 -4.614 2.967 1.00 97.25 186 LYS A C 1
ATOM 1531 O O . LYS A 1 186 ? 22.508 -5.808 2.824 1.00 97.25 186 LYS A O 1
ATOM 1536 N N . GLU A 1 187 ? 21.464 -4.141 3.916 1.00 97.62 187 GLU A N 1
ATOM 1537 C CA . GLU A 1 187 ? 20.850 -4.943 4.971 1.00 97.62 187 GLU A CA 1
ATOM 1538 C C . GLU A 1 187 ? 19.415 -4.479 5.230 1.00 97.62 187 GLU A C 1
ATOM 1540 O O . GLU A 1 187 ? 19.011 -3.383 4.840 1.00 97.62 187 GLU A O 1
ATOM 1545 N N . ASP A 1 188 ? 18.631 -5.330 5.885 1.00 97.75 188 ASP A N 1
ATOM 1546 C CA . ASP A 1 188 ? 17.291 -4.969 6.339 1.00 97.75 188 ASP A CA 1
ATOM 1547 C C . ASP A 1 188 ? 17.354 -3.835 7.369 1.00 97.75 188 ASP A C 1
ATOM 1549 O O . ASP A 1 188 ? 18.216 -3.821 8.248 1.00 97.75 188 ASP A O 1
ATOM 1553 N N . SER A 1 189 ? 16.395 -2.911 7.311 1.00 96.38 189 SER A N 1
ATOM 1554 C CA . SER A 1 189 ? 16.385 -1.742 8.192 1.00 96.38 189 SER A CA 1
ATOM 1555 C C . SER A 1 189 ? 15.017 -1.488 8.825 1.00 96.38 189 SER A C 1
ATOM 1557 O O . SER A 1 189 ? 13.969 -1.911 8.325 1.00 96.38 189 SER A O 1
ATOM 1559 N N . ASN A 1 190 ? 15.036 -0.837 9.989 1.00 96.94 190 ASN A N 1
ATOM 1560 C CA . ASN A 1 190 ? 13.853 -0.483 10.768 1.00 96.94 190 ASN A CA 1
ATOM 1561 C C . ASN A 1 190 ? 13.909 0.989 11.145 1.00 96.94 190 ASN A C 1
ATOM 1563 O O . ASN A 1 190 ? 14.908 1.443 11.699 1.00 96.94 190 ASN A O 1
ATOM 1567 N N . MET A 1 191 ? 12.810 1.701 10.910 1.00 96.56 191 MET A N 1
ATOM 1568 C CA . MET A 1 191 ? 12.601 3.086 11.327 1.00 96.56 191 MET A CA 1
ATOM 1569 C C . MET A 1 191 ? 13.629 4.091 10.784 1.00 96.56 191 MET A C 1
ATOM 1571 O O . MET A 1 191 ? 13.655 5.229 11.248 1.00 96.56 191 MET A O 1
ATOM 1575 N N . VAL A 1 192 ? 14.443 3.725 9.789 1.00 97.38 192 VAL A N 1
ATOM 1576 C CA . VAL A 1 192 ? 15.376 4.668 9.160 1.00 97.38 192 VAL A CA 1
ATOM 1577 C C . VAL A 1 192 ? 14.573 5.588 8.236 1.00 97.38 192 VAL A C 1
ATOM 1579 O O . VAL A 1 192 ? 13.851 5.077 7.376 1.00 97.38 192 VAL A O 1
ATOM 1582 N N . PRO A 1 193 ? 14.611 6.919 8.433 1.00 97.81 193 PRO A N 1
ATOM 1583 C CA . PRO A 1 193 ? 13.791 7.834 7.657 1.00 97.81 193 PRO A CA 1
ATOM 1584 C C . PRO A 1 193 ? 14.392 8.103 6.281 1.00 97.81 193 PRO A C 1
ATOM 1586 O O . PRO A 1 193 ? 15.555 8.499 6.170 1.00 97.81 193 PRO A O 1
ATOM 1589 N N . HIS A 1 194 ? 13.553 7.948 5.259 1.00 98.56 194 HIS A N 1
ATOM 1590 C CA . HIS A 1 194 ? 13.873 8.236 3.862 1.00 98.56 194 HIS A CA 1
ATOM 1591 C C . HIS A 1 194 ? 12.662 8.894 3.179 1.00 98.56 194 HIS A C 1
ATOM 1593 O O . HIS A 1 194 ? 11.520 8.547 3.494 1.00 98.56 194 HIS A O 1
ATOM 1599 N N . PRO A 1 195 ? 12.853 9.841 2.244 1.00 98.62 195 PRO A N 1
ATOM 1600 C CA . PRO A 1 195 ? 11.749 10.422 1.477 1.00 98.62 195 PRO A CA 1
ATOM 1601 C C . PRO A 1 195 ? 11.139 9.420 0.483 1.00 98.62 195 PRO A C 1
ATOM 1603 O O . PRO A 1 195 ? 9.978 9.557 0.097 1.00 98.62 195 PRO A O 1
ATOM 1606 N N . TRP A 1 196 ? 11.914 8.415 0.076 1.00 98.88 196 TRP A N 1
ATOM 1607 C CA . TRP A 1 196 ? 11.506 7.351 -0.830 1.00 98.88 196 TRP A CA 1
ATOM 1608 C C . TRP A 1 196 ? 12.350 6.094 -0.598 1.00 98.88 196 TRP A C 1
ATOM 1610 O O . TRP A 1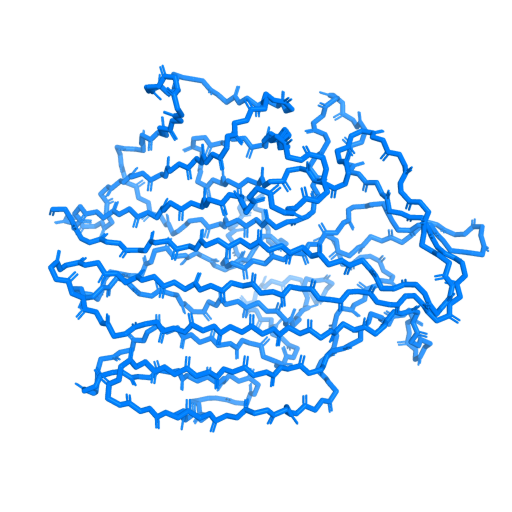 196 ? 13.485 6.182 -0.126 1.00 98.88 196 TRP A O 1
ATOM 1620 N N . ALA A 1 197 ? 11.799 4.944 -0.970 1.00 98.88 197 ALA A N 1
ATOM 1621 C CA . ALA A 1 197 ? 12.538 3.697 -1.112 1.00 98.88 197 ALA A CA 1
ATOM 1622 C C . ALA A 1 197 ? 12.070 2.961 -2.371 1.00 98.88 197 ALA A C 1
ATOM 1624 O O . ALA A 1 197 ? 10.916 3.075 -2.793 1.00 98.88 197 ALA A O 1
ATOM 1625 N N . GLU A 1 198 ? 12.975 2.209 -2.974 1.00 98.88 198 GLU A N 1
ATOM 1626 C CA . GLU A 1 198 ? 12.778 1.496 -4.229 1.00 98.88 198 GLU A CA 1
ATOM 1627 C C . GLU A 1 198 ? 13.304 0.075 -4.098 1.00 98.88 198 GLU A C 1
ATOM 1629 O O . GLU A 1 198 ? 14.332 -0.142 -3.460 1.00 98.88 198 GLU A O 1
ATOM 1634 N N . LEU A 1 199 ? 12.603 -0.891 -4.688 1.00 98.88 199 LEU A N 1
ATOM 1635 C CA . LEU A 1 199 ? 13.079 -2.263 -4.794 1.00 98.88 199 LEU A CA 1
ATOM 1636 C C . LEU A 1 199 ? 13.104 -2.681 -6.257 1.00 98.88 199 LEU A C 1
ATOM 1638 O O . LEU A 1 199 ? 12.092 -2.615 -6.957 1.00 98.88 199 LEU A O 1
ATOM 1642 N N . GLU A 1 200 ? 14.260 -3.190 -6.665 1.00 98.62 200 GLU A N 1
ATOM 1643 C CA . GLU A 1 200 ? 14.506 -3.799 -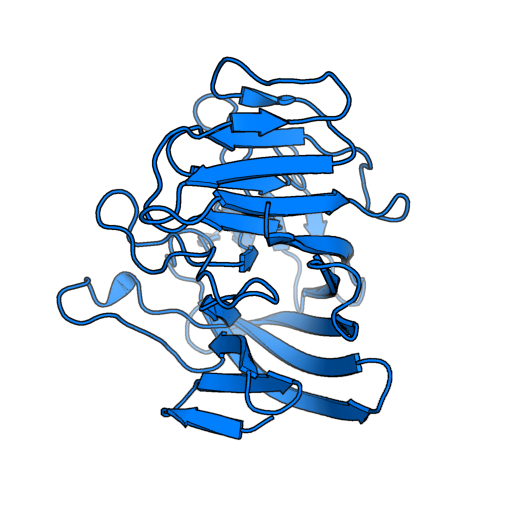7.966 1.00 98.62 200 GLU A CA 1
ATOM 1644 C C . GLU A 1 200 ? 14.764 -5.298 -7.830 1.00 98.62 200 GLU A C 1
ATOM 1646 O O . GLU A 1 200 ? 15.245 -5.782 -6.798 1.00 98.62 200 GLU A O 1
ATOM 1651 N N . GLY A 1 201 ? 14.489 -6.037 -8.903 1.00 98.38 201 GLY A N 1
ATOM 1652 C CA . GLY A 1 201 ? 14.887 -7.432 -9.021 1.00 98.38 201 GLY A CA 1
ATOM 1653 C C . GLY A 1 201 ? 14.619 -8.024 -10.400 1.00 98.38 201 GLY A C 1
ATOM 1654 O O . GLY A 1 201 ? 14.042 -7.388 -11.282 1.00 98.38 201 GLY A O 1
ATOM 1655 N N . ASP A 1 202 ? 15.038 -9.275 -10.565 1.00 98.44 202 ASP A N 1
ATOM 1656 C CA . ASP A 1 202 ? 14.737 -10.104 -11.731 1.00 98.44 202 ASP A CA 1
ATOM 1657 C C . ASP A 1 202 ? 13.482 -10.949 -11.474 1.00 98.44 202 ASP A C 1
ATOM 1659 O O . ASP A 1 202 ? 13.501 -11.885 -10.666 1.00 98.44 202 ASP A O 1
ATOM 1663 N N . PHE A 1 203 ? 12.393 -10.639 -12.178 1.00 98.06 203 PHE A N 1
ATOM 1664 C CA . PHE A 1 203 ? 11.096 -11.309 -12.049 1.00 98.06 203 PHE A CA 1
ATOM 1665 C C . PHE A 1 203 ? 10.947 -12.387 -13.127 1.00 98.06 203 PHE A C 1
ATOM 1667 O O . PHE A 1 203 ? 10.160 -12.263 -14.066 1.00 98.06 203 PHE A O 1
ATOM 1674 N N . GLY A 1 204 ? 11.758 -13.442 -13.009 1.00 96.38 204 GLY A N 1
ATOM 1675 C CA . GLY A 1 204 ? 11.751 -14.565 -13.950 1.00 96.38 204 GLY A CA 1
ATOM 1676 C C . GLY A 1 204 ? 12.397 -14.224 -15.294 1.00 96.38 204 GLY A C 1
ATOM 1677 O O . GLY A 1 204 ? 11.808 -14.480 -16.341 1.00 96.38 204 GLY A O 1
ATOM 1678 N N . GLY A 1 205 ? 13.595 -13.631 -15.272 1.00 97.12 205 GLY A N 1
ATOM 1679 C CA . GLY A 1 205 ? 14.308 -13.185 -16.476 1.00 97.12 205 GLY A CA 1
ATOM 1680 C C . GLY A 1 205 ? 13.882 -11.803 -16.977 1.00 97.12 205 GLY A C 1
ATOM 1681 O O . GLY A 1 205 ? 14.208 -11.433 -18.103 1.00 97.12 205 GLY A O 1
ATOM 1682 N N . ARG A 1 206 ? 13.107 -11.062 -16.178 1.00 98.00 206 ARG A N 1
ATOM 1683 C CA . ARG A 1 206 ? 12.548 -9.753 -16.526 1.00 98.00 206 ARG A CA 1
ATOM 1684 C C . ARG A 1 206 ? 12.914 -8.733 -15.445 1.00 98.00 206 ARG A C 1
ATOM 1686 O O . ARG A 1 206 ? 12.257 -8.712 -14.400 1.00 98.00 206 ARG A O 1
ATOM 1693 N N . PRO A 1 207 ? 13.957 -7.918 -15.663 1.00 98.12 207 PRO A N 1
ATOM 1694 C CA . PRO A 1 207 ? 14.326 -6.838 -14.757 1.00 98.12 207 PRO A CA 1
ATOM 1695 C C . PRO A 1 207 ? 13.203 -5.802 -14.623 1.00 98.12 207 PRO A C 1
ATOM 1697 O O . PRO A 1 207 ? 12.679 -5.300 -15.618 1.00 98.12 207 PRO A O 1
ATOM 1700 N N . ALA A 1 208 ? 12.819 -5.493 -13.388 1.00 98.62 208 ALA A N 1
ATOM 1701 C CA . ALA A 1 208 ? 11.781 -4.512 -13.082 1.00 98.62 208 ALA A CA 1
ATOM 1702 C C . ALA A 1 208 ? 11.950 -3.950 -11.666 1.00 98.62 208 ALA A C 1
ATOM 1704 O O . ALA A 1 208 ? 12.689 -4.505 -10.845 1.00 98.62 208 ALA A O 1
ATOM 1705 N N . GLY A 1 209 ? 11.227 -2.872 -11.367 1.00 98.69 209 GLY A N 1
ATOM 1706 C CA . GLY A 1 209 ? 11.227 -2.270 -10.041 1.00 98.69 209 GLY A CA 1
ATOM 1707 C C . GLY A 1 209 ? 9.943 -1.530 -9.690 1.00 98.69 209 GLY A C 1
ATOM 1708 O O . GLY A 1 209 ? 9.073 -1.269 -10.530 1.00 98.69 209 GLY A O 1
ATOM 1709 N N . LEU A 1 210 ? 9.832 -1.218 -8.400 1.00 98.88 210 LEU A N 1
ATOM 1710 C CA . LEU A 1 210 ? 8.817 -0.328 -7.856 1.00 98.88 210 LEU A CA 1
ATOM 1711 C C . LEU A 1 210 ? 9.451 0.598 -6.825 1.00 98.88 210 LEU A C 1
ATOM 1713 O O . LEU A 1 210 ? 10.124 0.146 -5.896 1.00 98.88 210 LEU A O 1
ATOM 1717 N N . ARG A 1 211 ? 9.151 1.888 -6.956 1.00 98.88 211 ARG A N 1
ATOM 1718 C CA . ARG A 1 211 ? 9.509 2.938 -6.006 1.00 98.88 211 ARG A CA 1
ATOM 1719 C C . ARG A 1 211 ? 8.278 3.471 -5.298 1.00 98.88 211 ARG A C 1
ATOM 1721 O O . ARG A 1 211 ? 7.253 3.696 -5.934 1.00 98.88 211 ARG A O 1
ATOM 1728 N N . VAL A 1 212 ? 8.398 3.703 -3.996 1.00 98.94 212 VAL A N 1
ATOM 1729 C CA . VAL A 1 212 ? 7.408 4.413 -3.185 1.00 98.94 212 VAL A CA 1
ATOM 1730 C C . VAL A 1 212 ? 8.023 5.731 -2.727 1.00 98.94 212 VAL A C 1
ATOM 1732 O O . VAL A 1 212 ? 9.085 5.748 -2.110 1.00 98.94 212 VAL A O 1
ATOM 1735 N N . GLU A 1 213 ? 7.342 6.836 -3.005 1.00 98.88 213 GLU A N 1
ATOM 1736 C CA . GLU A 1 213 ? 7.707 8.181 -2.569 1.00 98.88 213 GLU A CA 1
ATOM 1737 C C . GLU A 1 213 ? 6.666 8.708 -1.584 1.00 98.88 213 GLU A C 1
ATOM 1739 O O . GLU A 1 213 ? 5.457 8.641 -1.830 1.00 98.88 213 GLU A O 1
ATOM 1744 N N . ILE A 1 214 ? 7.134 9.265 -0.472 1.00 98.81 214 ILE A N 1
ATOM 1745 C CA . ILE A 1 214 ? 6.281 9.924 0.511 1.00 98.81 214 ILE A CA 1
ATOM 1746 C C . ILE A 1 214 ? 6.088 11.371 0.057 1.00 98.81 214 ILE A C 1
ATOM 1748 O O . ILE A 1 214 ? 7.052 12.079 -0.227 1.00 98.81 214 ILE A O 1
ATOM 1752 N N . SER A 1 215 ? 4.845 11.846 -0.003 1.00 98.50 215 SER A N 1
ATOM 1753 C CA . SER A 1 215 ? 4.601 13.258 -0.303 1.00 98.50 215 SER A CA 1
ATOM 1754 C C . SER A 1 215 ? 5.197 14.157 0.793 1.00 98.50 215 SER A C 1
ATOM 1756 O O . SER A 1 215 ? 4.972 13.875 1.969 1.00 98.50 215 SER A O 1
ATOM 1758 N N . PRO A 1 216 ? 5.832 15.299 0.465 1.00 98.00 216 PRO A N 1
ATOM 1759 C CA . PRO A 1 216 ? 6.265 16.273 1.472 1.00 98.00 216 PRO A CA 1
ATOM 1760 C C . PRO A 1 216 ? 5.131 16.831 2.347 1.00 98.00 216 PRO A C 1
ATOM 1762 O O . PRO A 1 216 ? 5.385 17.321 3.441 1.00 98.00 216 PRO A O 1
ATOM 1765 N N . SER A 1 217 ? 3.870 16.751 1.892 1.00 97.69 217 SER A N 1
ATOM 1766 C CA . SER A 1 217 ? 2.701 17.123 2.708 1.00 97.69 217 SER A CA 1
ATOM 1767 C C . SER A 1 217 ? 2.224 16.013 3.652 1.00 97.69 217 SER A C 1
ATOM 1769 O O . SER A 1 217 ? 1.241 16.201 4.365 1.00 97.69 217 SER A O 1
ATOM 1771 N N . HIS A 1 218 ? 2.842 14.832 3.608 1.00 98.00 218 HIS A N 1
ATOM 1772 C CA . HIS A 1 218 ? 2.517 13.731 4.504 1.00 98.00 218 HIS A CA 1
ATOM 1773 C C . HIS A 1 218 ? 2.945 14.092 5.940 1.00 98.00 218 HIS A C 1
ATOM 1775 O O . HIS A 1 218 ? 4.065 14.567 6.139 1.00 98.00 218 HIS A O 1
ATOM 1781 N N . PRO A 1 219 ? 2.113 13.838 6.966 1.00 96.88 219 PRO A N 1
ATOM 1782 C CA . PRO A 1 219 ? 2.511 14.045 8.357 1.00 96.88 219 PRO A CA 1
ATOM 1783 C C . PRO A 1 219 ? 3.792 13.275 8.713 1.00 96.88 219 PRO A C 1
ATOM 1785 O O . PRO A 1 219 ? 3.943 12.114 8.335 1.00 96.88 219 PRO A O 1
ATOM 1788 N N . GLY A 1 220 ? 4.720 13.908 9.428 1.00 94.25 220 GLY A N 1
ATOM 1789 C CA . GLY A 1 220 ? 5.987 13.272 9.805 1.00 94.25 220 GLY A CA 1
ATOM 1790 C C . GLY A 1 220 ? 6.978 13.066 8.653 1.00 94.25 220 GLY A C 1
ATOM 1791 O O . GLY A 1 220 ? 7.910 12.294 8.811 1.00 94.25 220 GLY A O 1
ATOM 1792 N N . PHE A 1 221 ? 6.802 13.715 7.493 1.00 96.62 221 PHE A N 1
ATOM 1793 C CA . PHE A 1 221 ? 7.752 13.596 6.383 1.00 96.62 221 PHE A CA 1
ATOM 1794 C C . PHE A 1 221 ? 9.178 14.066 6.763 1.00 96.62 221 PHE A C 1
ATOM 1796 O O . PHE A 1 221 ? 9.319 15.174 7.288 1.00 96.62 221 PHE A O 1
ATOM 1803 N N . PRO A 1 222 ? 10.236 13.304 6.407 1.00 95.69 222 PRO A N 1
ATOM 1804 C CA . PRO A 1 222 ? 10.202 11.919 5.924 1.00 95.69 222 PRO A CA 1
ATOM 1805 C C . PRO A 1 222 ? 9.947 10.925 7.070 1.00 95.69 222 PRO A C 1
ATOM 1807 O O . PRO A 1 222 ? 10.508 11.061 8.155 1.00 95.69 222 PRO A O 1
ATOM 1810 N N . ASN A 1 223 ? 9.152 9.885 6.806 1.00 97.06 223 ASN A N 1
ATOM 1811 C CA . ASN A 1 223 ? 8.865 8.843 7.795 1.00 97.06 223 ASN A CA 1
ATOM 1812 C C . ASN A 1 223 ? 9.907 7.718 7.764 1.00 97.06 223 ASN A C 1
ATOM 1814 O O . ASN A 1 223 ? 10.606 7.527 6.767 1.00 97.06 223 ASN A O 1
ATOM 1818 N N . GLY A 1 224 ? 9.987 6.966 8.866 1.00 97.38 224 GLY A N 1
ATOM 1819 C CA . GLY A 1 224 ? 10.802 5.755 8.975 1.00 97.38 224 GLY A CA 1
ATOM 1820 C C . GLY A 1 224 ? 10.316 4.633 8.054 1.00 97.38 224 GLY A C 1
ATOM 1821 O O . GLY A 1 224 ? 9.146 4.599 7.680 1.00 97.38 224 GLY A O 1
ATOM 1822 N N . TRP A 1 225 ? 11.199 3.689 7.727 1.00 98.25 225 TRP A N 1
ATOM 1823 C CA . TRP A 1 225 ? 10.863 2.548 6.871 1.00 98.25 225 TRP A CA 1
ATOM 1824 C C . TRP A 1 225 ? 11.102 1.196 7.540 1.00 98.25 225 TRP A C 1
ATOM 1826 O O . TRP A 1 225 ? 12.002 1.030 8.361 1.00 98.25 225 TRP A O 1
ATOM 1836 N N . CYS A 1 226 ? 10.316 0.204 7.139 1.00 97.81 226 CYS A N 1
ATOM 1837 C CA . CYS A 1 226 ? 10.607 -1.211 7.317 1.00 97.81 226 CYS A CA 1
ATOM 1838 C C . CYS A 1 226 ? 11.045 -1.770 5.956 1.00 97.81 226 CYS A C 1
ATOM 1840 O O . CYS A 1 226 ? 10.205 -2.037 5.093 1.00 97.81 226 CYS A O 1
ATOM 1842 N N . LEU A 1 227 ? 12.358 -1.901 5.748 1.00 98.44 227 LEU A N 1
ATOM 1843 C CA . LEU A 1 227 ? 12.942 -2.394 4.497 1.00 98.44 227 LEU A CA 1
ATOM 1844 C C . LEU A 1 227 ? 13.392 -3.839 4.677 1.00 98.44 227 LEU A C 1
ATOM 1846 O O . LEU A 1 227 ? 14.076 -4.160 5.655 1.00 98.44 227 LEU A O 1
ATOM 1850 N N . ARG A 1 228 ? 12.978 -4.720 3.764 1.00 98.12 228 ARG A N 1
ATOM 1851 C CA . ARG A 1 228 ? 13.306 -6.145 3.820 1.00 98.12 228 ARG A CA 1
ATOM 1852 C C . ARG A 1 228 ? 13.693 -6.697 2.460 1.00 98.12 228 ARG A C 1
ATOM 1854 O O . ARG A 1 228 ? 12.882 -6.720 1.529 1.00 98.12 228 ARG A O 1
ATOM 1861 N N . HIS A 1 229 ? 14.882 -7.279 2.391 1.00 98.19 229 HIS A N 1
ATOM 1862 C CA . HIS A 1 229 ? 15.422 -7.939 1.206 1.00 98.19 229 HIS A CA 1
ATOM 1863 C C . HIS A 1 229 ? 14.651 -9.203 0.823 1.00 98.19 229 HIS A C 1
ATOM 1865 O O . HIS A 1 229 ? 14.765 -9.666 -0.310 1.00 98.19 229 HIS A O 1
ATOM 1871 N N . TYR A 1 230 ? 13.796 -9.743 1.699 1.00 97.19 230 TYR A N 1
ATOM 1872 C CA . TYR A 1 230 ? 12.867 -10.800 1.295 1.00 97.19 230 TYR A CA 1
ATOM 1873 C C . TYR A 1 230 ? 11.751 -10.297 0.365 1.00 97.19 230 TYR A C 1
ATOM 1875 O O . TYR A 1 230 ? 11.101 -11.128 -0.264 1.00 97.19 230 TYR A O 1
ATOM 1883 N N . GLY A 1 231 ? 11.541 -8.981 0.219 1.00 98.12 231 GLY A N 1
ATOM 1884 C CA . GLY A 1 231 ? 10.604 -8.406 -0.757 1.00 98.12 231 GLY A CA 1
ATOM 1885 C C . GLY A 1 231 ? 9.514 -7.566 -0.130 1.00 98.12 231 GLY A C 1
ATOM 1886 O O . GLY A 1 231 ? 8.340 -7.751 -0.447 1.00 98.12 231 GLY A O 1
ATOM 1887 N N . PHE A 1 232 ? 9.888 -6.676 0.786 1.00 98.62 232 PHE A N 1
ATOM 1888 C CA . PHE A 1 232 ? 8.927 -5.827 1.468 1.00 98.62 232 PHE A CA 1
ATOM 1889 C C . PHE A 1 232 ? 9.474 -4.417 1.694 1.00 98.62 232 PHE A C 1
ATOM 1891 O O . PHE A 1 232 ? 10.599 -4.242 2.165 1.00 98.62 232 PHE A O 1
ATOM 1898 N N . LEU A 1 233 ? 8.641 -3.428 1.367 1.00 98.75 233 LEU A N 1
ATOM 1899 C CA . LEU A 1 233 ? 8.853 -2.015 1.665 1.00 98.75 233 LEU A CA 1
ATOM 1900 C C . LEU A 1 233 ? 7.648 -1.512 2.461 1.00 98.75 233 LEU A C 1
ATOM 1902 O O . LEU A 1 233 ? 6.524 -1.596 1.972 1.00 98.75 233 LEU A O 1
ATOM 1906 N N . GLY A 1 234 ? 7.863 -0.980 3.660 1.00 98.38 234 GLY A N 1
ATOM 1907 C CA . GLY A 1 234 ? 6.810 -0.361 4.468 1.00 98.38 234 GLY A CA 1
ATOM 1908 C C . GLY A 1 234 ? 7.190 1.049 4.881 1.00 98.38 234 GLY A C 1
ATOM 1909 O O . GLY A 1 234 ? 8.242 1.235 5.486 1.00 98.38 234 GLY A O 1
ATOM 1910 N N . VAL A 1 235 ? 6.336 2.026 4.583 1.00 98.44 235 VAL A N 1
ATOM 1911 C CA . VAL A 1 235 ? 6.415 3.367 5.167 1.00 98.44 235 VAL A CA 1
ATOM 1912 C C . VAL A 1 235 ? 5.776 3.303 6.547 1.00 98.44 235 VAL A C 1
ATOM 1914 O O . VAL A 1 235 ? 4.560 3.149 6.668 1.00 98.44 235 VAL A O 1
ATOM 1917 N N . ASN A 1 236 ? 6.596 3.428 7.583 1.00 97.62 236 ASN A N 1
ATOM 1918 C CA . ASN A 1 236 ? 6.156 3.331 8.964 1.00 97.62 236 ASN A CA 1
ATOM 1919 C C . ASN A 1 236 ? 5.532 4.658 9.395 1.00 97.62 236 ASN A C 1
ATOM 1921 O O . ASN A 1 236 ? 6.240 5.635 9.637 1.00 97.62 236 ASN A O 1
ATOM 1925 N N . TYR A 1 237 ? 4.209 4.694 9.526 1.00 98.00 237 TYR A N 1
ATOM 1926 C CA . TYR A 1 237 ? 3.498 5.845 10.073 1.00 98.00 237 TYR A CA 1
ATOM 1927 C C . TYR A 1 237 ? 2.357 5.383 10.982 1.00 98.00 237 TYR A C 1
ATOM 1929 O O . TYR A 1 237 ? 1.537 4.592 10.529 1.00 98.00 237 TYR A O 1
ATOM 1937 N N . PRO A 1 238 ? 2.256 5.854 12.236 1.00 97.69 238 PRO A N 1
ATOM 1938 C CA . PRO A 1 238 ? 3.151 6.802 12.914 1.00 97.69 238 PRO A CA 1
ATOM 1939 C C . PRO A 1 238 ? 4.453 6.161 13.439 1.00 97.69 238 PRO A C 1
ATOM 1941 O O . PRO A 1 238 ? 5.183 6.772 14.212 1.00 97.69 238 PRO A O 1
ATOM 1944 N N . GLY A 1 239 ? 4.764 4.921 13.047 1.00 97.00 239 GLY A N 1
ATOM 1945 C CA . GLY A 1 239 ? 5.954 4.226 13.528 1.00 97.00 239 GLY A CA 1
ATOM 1946 C C . GLY A 1 239 ? 5.785 3.730 14.961 1.00 97.00 239 GLY A C 1
ATOM 1947 O O . GLY A 1 239 ? 4.809 3.054 15.272 1.00 97.00 239 GLY A O 1
ATOM 1948 N N . LEU A 1 240 ? 6.748 4.039 15.831 1.00 95.75 240 LEU A N 1
ATOM 1949 C CA . LEU A 1 240 ? 6.699 3.662 17.252 1.00 95.75 240 LEU A CA 1
ATOM 1950 C C . LEU A 1 240 ? 5.873 4.634 18.105 1.00 95.75 240 LEU A C 1
ATOM 1952 O O . LEU A 1 240 ? 5.593 4.332 19.265 1.00 95.75 240 LEU A O 1
ATOM 1956 N N . ASP A 1 241 ? 5.483 5.774 17.536 1.00 96.56 241 ASP A N 1
ATOM 1957 C CA . ASP A 1 241 ? 4.618 6.733 18.206 1.00 96.56 241 ASP A CA 1
ATOM 1958 C C . ASP A 1 241 ? 3.163 6.254 18.205 1.00 96.56 241 ASP A C 1
ATOM 1960 O O . ASP A 1 241 ? 2.755 5.383 17.434 1.00 96.56 241 ASP A O 1
ATOM 1964 N N . THR A 1 242 ? 2.360 6.840 19.091 1.00 96.75 242 THR A N 1
ATOM 1965 C CA . THR A 1 242 ? 0.912 6.625 19.126 1.00 96.75 242 THR A CA 1
ATOM 1966 C C . THR A 1 242 ? 0.213 7.836 18.528 1.00 96.75 242 THR A C 1
ATOM 1968 O O . THR A 1 242 ? 0.351 8.953 19.026 1.00 96.75 242 THR A O 1
ATOM 1971 N N . LEU A 1 243 ? -0.555 7.613 17.464 1.00 97.88 243 LEU A N 1
ATOM 1972 C CA . LEU A 1 243 ? -1.380 8.631 16.832 1.00 97.88 243 LEU A CA 1
ATOM 1973 C C . LEU A 1 243 ? -2.831 8.455 17.260 1.00 97.88 243 LEU A C 1
ATOM 1975 O O . LEU A 1 243 ? -3.486 7.490 16.872 1.00 97.88 243 LEU A O 1
ATOM 1979 N N . ARG A 1 244 ? -3.350 9.425 18.006 1.00 97.62 244 ARG A N 1
ATOM 1980 C CA . ARG A 1 244 ? -4.773 9.502 18.324 1.00 97.62 244 ARG A CA 1
ATOM 1981 C C . ARG A 1 244 ? -5.551 10.118 17.161 1.00 97.62 244 ARG A C 1
ATOM 1983 O O . ARG A 1 244 ? -5.199 11.193 16.678 1.00 97.62 244 ARG A O 1
ATOM 1990 N N . LEU A 1 245 ? -6.626 9.451 16.755 1.00 97.94 245 LEU A N 1
ATOM 1991 C CA . LEU A 1 245 ? -7.622 9.950 15.816 1.00 97.94 245 LEU A CA 1
ATOM 1992 C C . LEU A 1 245 ? -8.916 10.235 16.580 1.00 97.94 245 LEU A C 1
ATOM 1994 O O . LEU A 1 245 ? -9.523 9.328 17.147 1.00 97.94 245 LEU A O 1
ATOM 1998 N N . ASP A 1 246 ? -9.324 11.501 16.594 1.00 96.56 246 ASP A N 1
ATOM 1999 C CA . ASP A 1 246 ? -10.612 11.926 17.141 1.00 96.56 246 ASP A CA 1
ATOM 2000 C C . ASP A 1 246 ? -11.650 12.068 16.012 1.00 96.56 246 ASP A C 1
ATOM 2002 O O . ASP A 1 246 ? -11.280 12.414 14.882 1.00 96.56 246 ASP A O 1
ATOM 2006 N N . PRO A 1 247 ? -12.949 11.860 16.298 1.00 95.81 247 PRO A N 1
ATOM 2007 C CA . PRO A 1 247 ? -14.014 12.072 15.323 1.00 95.81 247 PRO A CA 1
ATOM 2008 C C . PRO A 1 247 ? -13.978 13.452 14.671 1.00 95.81 247 PRO A C 1
ATOM 2010 O O . PRO A 1 247 ? -13.584 14.442 15.293 1.00 95.81 247 PRO A O 1
ATOM 2013 N N . HIS A 1 248 ? -14.424 13.519 13.414 1.00 88.00 248 HIS A N 1
ATOM 2014 C CA . HIS A 1 248 ? -14.483 14.745 12.604 1.00 88.00 248 HIS A CA 1
ATOM 2015 C C . HIS A 1 248 ? -13.119 15.362 12.250 1.00 88.00 248 HIS A C 1
ATOM 2017 O O . HIS A 1 248 ? -13.057 16.476 11.722 1.00 88.00 248 HIS A O 1
ATOM 2023 N N . ARG A 1 249 ? -12.011 14.659 12.515 1.00 93.81 249 ARG A N 1
ATOM 2024 C CA . ARG A 1 249 ? -10.671 15.033 12.050 1.00 93.81 249 ARG A CA 1
ATOM 2025 C C . ARG A 1 249 ? -10.130 13.954 11.129 1.00 93.81 249 ARG A C 1
ATOM 2027 O O . ARG A 1 249 ? -9.827 12.846 11.558 1.00 93.81 249 ARG A O 1
ATOM 2034 N N . SER A 1 250 ? -9.975 14.299 9.855 1.00 95.00 250 SER A N 1
ATOM 2035 C CA . SER A 1 250 ? -9.416 13.379 8.872 1.00 95.00 250 SER A CA 1
ATOM 2036 C C . SER A 1 250 ? -7.886 13.389 8.903 1.00 95.00 250 SER A C 1
ATOM 2038 O O . SER A 1 250 ? -7.267 14.445 8.739 1.00 95.00 250 SER A O 1
ATOM 2040 N N . LEU A 1 251 ? -7.275 12.214 9.010 1.00 98.25 251 LEU A N 1
ATOM 2041 C CA . LEU A 1 251 ? -5.865 12.001 8.701 1.00 98.25 251 LEU A CA 1
ATOM 2042 C C . LEU A 1 251 ? -5.710 11.799 7.193 1.00 98.25 251 LEU A C 1
ATOM 2044 O O . LEU A 1 251 ? -6.395 10.962 6.609 1.00 98.25 251 LEU A O 1
ATOM 2048 N N . ARG A 1 252 ? -4.785 12.529 6.563 1.00 98.56 252 ARG A N 1
ATOM 2049 C CA . ARG A 1 252 ? -4.522 12.412 5.126 1.00 98.56 252 ARG A CA 1
ATOM 2050 C C . ARG A 1 252 ? -3.091 11.970 4.857 1.00 98.56 252 ARG A C 1
ATOM 2052 O O . ARG A 1 252 ? -2.154 12.672 5.226 1.00 98.56 252 ARG A O 1
ATOM 2059 N N . LEU A 1 253 ? -2.936 10.838 4.179 1.00 98.81 253 LEU A N 1
ATOM 2060 C CA . LEU A 1 253 ? -1.649 10.241 3.825 1.00 98.81 253 LEU A CA 1
ATOM 2061 C C . LEU A 1 253 ? -1.523 10.215 2.303 1.00 98.81 253 LEU A C 1
ATOM 2063 O O . LEU A 1 253 ? -2.450 9.787 1.615 1.00 98.81 253 LEU A O 1
ATOM 2067 N N . LYS A 1 254 ? -0.403 10.710 1.770 1.00 98.88 254 LYS A N 1
ATOM 2068 C CA . LYS A 1 254 ? -0.185 10.821 0.324 1.00 98.88 254 LYS A CA 1
ATOM 2069 C C . LYS A 1 254 ? 1.123 10.176 -0.090 1.00 98.88 254 LYS A C 1
ATOM 2071 O O . LYS A 1 254 ? 2.169 10.488 0.484 1.00 98.88 254 LYS A O 1
ATOM 2076 N N . TYR A 1 255 ? 1.050 9.353 -1.127 1.00 98.88 255 TYR A N 1
ATOM 2077 C CA . TYR A 1 255 ? 2.182 8.609 -1.666 1.00 98.88 255 TYR A CA 1
ATOM 2078 C C . TYR A 1 255 ? 2.144 8.623 -3.188 1.00 98.88 255 TYR A C 1
ATOM 2080 O O . TYR A 1 255 ? 1.070 8.706 -3.784 1.00 98.88 255 TYR A O 1
ATOM 2088 N N . ARG A 1 256 ? 3.309 8.484 -3.810 1.00 98.94 256 ARG A N 1
ATOM 2089 C CA . ARG A 1 256 ? 3.429 8.119 -5.221 1.00 98.94 256 ARG A CA 1
ATOM 2090 C C . ARG A 1 256 ? 4.108 6.767 -5.313 1.00 98.94 256 ARG A C 1
ATOM 2092 O O . ARG A 1 256 ? 5.102 6.527 -4.637 1.00 98.94 256 ARG A O 1
ATOM 2099 N N . VAL A 1 257 ? 3.569 5.896 -6.150 1.00 98.94 257 VAL A N 1
ATOM 2100 C CA . VAL A 1 257 ? 4.189 4.629 -6.518 1.00 98.94 257 VAL A CA 1
ATOM 2101 C C . VAL A 1 257 ? 4.565 4.684 -7.987 1.00 98.94 257 VAL A C 1
ATOM 2103 O O . VAL A 1 257 ? 3.706 4.951 -8.823 1.00 98.94 257 VAL A O 1
ATOM 2106 N N . THR A 1 258 ? 5.813 4.381 -8.312 1.00 98.94 258 THR A N 1
ATOM 2107 C CA . THR A 1 258 ? 6.283 4.267 -9.694 1.00 98.94 258 THR A CA 1
ATOM 2108 C C . THR A 1 258 ? 6.656 2.825 -9.968 1.00 98.94 258 THR A C 1
ATOM 2110 O O . THR A 1 258 ? 7.496 2.275 -9.266 1.00 98.94 258 THR A O 1
ATOM 2113 N N . VAL A 1 259 ? 6.044 2.211 -10.978 1.00 98.88 259 VAL A N 1
ATOM 2114 C CA . VAL A 1 259 ? 6.424 0.881 -11.480 1.00 98.88 259 VAL A CA 1
ATOM 2115 C C . VAL A 1 259 ? 7.115 1.020 -12.822 1.00 98.88 259 VAL A C 1
ATOM 2117 O O . VAL A 1 259 ? 6.681 1.820 -13.654 1.00 98.88 259 VAL A O 1
ATOM 2120 N N . TYR A 1 260 ? 8.167 0.242 -13.047 1.00 98.69 260 TYR A N 1
ATOM 2121 C CA . TYR A 1 260 ? 8.963 0.354 -14.262 1.00 98.69 260 TYR A CA 1
ATOM 2122 C C . TYR A 1 260 ? 9.620 -0.964 -14.664 1.00 98.69 260 TYR A C 1
ATOM 2124 O O . TYR A 1 260 ? 9.890 -1.832 -13.831 1.00 98.69 260 TYR A O 1
ATOM 2132 N N . ASP A 1 261 ? 9.859 -1.095 -15.963 1.00 96.25 261 ASP A N 1
ATOM 2133 C CA . ASP A 1 261 ? 10.726 -2.117 -16.548 1.00 96.25 261 ASP A CA 1
ATOM 2134 C C . ASP A 1 261 ? 12.163 -1.575 -16.632 1.00 96.25 261 ASP A C 1
ATOM 2136 O O . ASP A 1 261 ? 12.351 -0.363 -16.775 1.00 96.25 261 ASP A O 1
ATOM 2140 N N . ARG A 1 262 ? 13.169 -2.449 -16.535 1.00 86.25 262 ARG A N 1
ATOM 2141 C CA . ARG A 1 262 ? 14.591 -2.083 -16.634 1.00 86.25 262 ARG A CA 1
ATOM 2142 C C . ARG A 1 262 ? 15.256 -2.683 -17.869 1.00 86.25 262 ARG A C 1
ATOM 2144 O O . ARG A 1 262 ? 14.859 -3.799 -18.272 1.00 86.25 262 ARG A O 1
#

Secondary structure (DSSP, 8-state):
-EEEETTEEEEEETTEEEEEEE-S-B--TTS-GGG-B-SEEEEEB-TT--B-B-SS-TT-TT--SEEEE-SEEEETTEEEBTTTTBB-EEEEEEEEEEEEETTEEEEEEEEEEEETTEEEEEEEEEEEEEPPBTTEEEEEEEEEEEESS-EEEE---GGG----EEEEEBPS-EEEEEEETTEEE-S-EEEEE-SEEEEEEESSS-EEEEEEEE-TTSTTSSPEEEEETTTEEEEESSTTS-EEE-TT-EEEEEEEEEEEE-

Radius of gyration: 17.27 Å; chains: 1; bounding box: 44×41×50 Å

Sequence (262 aa):
FRETAPGCLELRERDRPVYVYNFGMMLKEGVPEDRRRSGYLHPVWTPGGVVITDDFPPDHHHHRGIFWAWPQVKVAGQTLDLWAIHGLHQRFVRWGRREVGVWGARLEIENGWFAGERKLLSELVEIIAYAAREGQRNLDFTLTLEALEPLELSGEPTQRKGYGGFSVRFAQRRETRIYTDRGLEKEDSNMVPHPWAELEGDFGGRPAGLRVEISPSHPGFPNGWCLRHYGFLGVNYPGLDTLRLDPHRSLRLKYRVTVYDR

pLDDT: mean 97.39, std 2.21, range [84.94, 98.94]